Protein AF-A0AA36HJD9-F1 (afdb_monomer_lite)

Organism: NCBI:txid2562239

Structure (mmCIF, N/CA/C/O backbone):
data_AF-A0AA36HJD9-F1
#
_entry.id   AF-A0AA36HJD9-F1
#
loop_
_atom_site.group_PDB
_atom_site.id
_atom_site.type_symbol
_atom_site.label_atom_id
_atom_site.label_alt_id
_atom_site.label_comp_id
_atom_site.label_asym_id
_atom_site.label_entity_id
_atom_site.label_seq_id
_atom_site.pdbx_PDB_ins_code
_atom_site.Cartn_x
_atom_site.Cartn_y
_atom_site.Cartn_z
_atom_site.occupancy
_atom_site.B_iso_or_equiv
_atom_site.auth_seq_id
_atom_site.auth_comp_id
_atom_site.auth_asym_id
_atom_site.auth_atom_id
_atom_site.pdbx_PDB_model_num
ATOM 1 N N . MET A 1 1 ? 14.594 -8.225 21.632 1.00 64.12 1 MET A N 1
ATOM 2 C CA . MET A 1 1 ? 13.670 -7.300 22.340 1.00 64.12 1 MET A CA 1
ATOM 3 C C . MET A 1 1 ? 14.350 -6.335 23.333 1.00 64.12 1 MET A C 1
ATOM 5 O O . MET A 1 1 ? 14.436 -5.161 23.010 1.00 64.12 1 MET A O 1
ATOM 9 N N . CYS A 1 2 ? 14.880 -6.749 24.499 1.00 66.12 2 CYS A N 1
ATOM 10 C CA . CYS A 1 2 ? 15.355 -5.798 25.539 1.00 66.12 2 CYS A CA 1
ATOM 11 C C . CYS A 1 2 ? 16.443 -4.800 25.085 1.00 66.12 2 CYS A C 1
ATOM 13 O O . CYS A 1 2 ? 16.400 -3.635 25.463 1.00 66.12 2 CYS A O 1
ATOM 15 N N . ARG A 1 3 ? 17.390 -5.220 24.232 1.00 69.62 3 ARG A N 1
ATOM 16 C CA . ARG A 1 3 ? 18.390 -4.307 23.640 1.00 69.62 3 ARG A CA 1
ATOM 17 C C . ARG A 1 3 ? 17.763 -3.264 22.705 1.00 69.62 3 ARG A C 1
ATOM 19 O O . ARG A 1 3 ? 18.203 -2.123 22.702 1.00 69.62 3 ARG A O 1
ATOM 26 N N . ARG A 1 4 ? 16.728 -3.644 21.944 1.00 70.38 4 ARG A N 1
ATOM 27 C CA . ARG A 1 4 ? 15.963 -2.726 21.083 1.00 70.38 4 ARG A CA 1
ATOM 28 C C . ARG A 1 4 ? 15.192 -1.718 21.932 1.00 70.38 4 ARG A C 1
ATOM 30 O O . ARG A 1 4 ? 15.312 -0.532 21.672 1.00 70.38 4 ARG A O 1
ATOM 37 N N . LEU A 1 5 ? 14.530 -2.176 22.997 1.00 72.88 5 LEU A N 1
ATOM 38 C CA . LEU A 1 5 ? 13.812 -1.305 23.939 1.00 72.88 5 LEU A CA 1
ATOM 39 C C . LEU A 1 5 ? 14.731 -0.328 24.690 1.00 72.88 5 LEU A C 1
ATOM 41 O O . LEU A 1 5 ? 14.296 0.743 25.095 1.00 72.88 5 LEU A O 1
ATOM 45 N N . ALA A 1 6 ? 16.008 -0.676 24.868 1.00 71.44 6 ALA A N 1
ATOM 46 C CA . ALA A 1 6 ? 17.002 0.247 25.411 1.00 71.44 6 ALA A CA 1
ATOM 47 C C . ALA A 1 6 ? 17.393 1.359 24.416 1.00 71.44 6 ALA A C 1
ATOM 49 O O . ALA A 1 6 ? 17.752 2.452 24.846 1.00 71.44 6 ALA A O 1
ATOM 50 N N . ALA A 1 7 ? 17.331 1.091 23.106 1.00 75.94 7 ALA A N 1
ATOM 51 C CA . ALA A 1 7 ? 17.641 2.061 22.053 1.00 75.94 7 ALA A CA 1
ATOM 52 C C . ALA A 1 7 ? 16.420 2.912 21.656 1.00 75.94 7 ALA A C 1
ATOM 54 O O . ALA A 1 7 ? 16.549 4.117 21.457 1.00 75.94 7 ALA A O 1
ATOM 55 N N . ASP A 1 8 ? 15.242 2.294 21.570 1.00 80.31 8 ASP A N 1
ATOM 56 C CA . ASP A 1 8 ? 13.952 2.955 21.391 1.00 80.31 8 ASP A CA 1
ATOM 57 C C . ASP A 1 8 ? 12.961 2.387 22.418 1.00 80.31 8 ASP A C 1
ATOM 59 O O . ASP A 1 8 ? 12.529 1.242 22.277 1.00 80.31 8 ASP A O 1
ATOM 63 N N . PRO A 1 9 ? 12.578 3.154 23.455 1.00 84.31 9 PRO A N 1
ATOM 64 C CA . PRO A 1 9 ? 11.709 2.668 24.522 1.00 84.31 9 PRO A CA 1
ATOM 65 C C . PRO A 1 9 ? 10.242 2.553 24.094 1.00 84.31 9 PRO A C 1
ATOM 67 O O . PRO A 1 9 ? 9.373 2.412 24.952 1.00 84.31 9 PRO A O 1
ATOM 70 N N . ARG A 1 10 ? 9.922 2.657 22.803 1.00 87.94 10 ARG A N 1
ATOM 71 C CA . ARG A 1 10 ? 8.552 2.549 22.302 1.00 87.94 10 ARG A CA 1
ATOM 72 C C . ARG A 1 10 ? 8.260 1.143 21.805 1.00 87.94 10 ARG A C 1
ATOM 74 O O . ARG A 1 10 ? 9.084 0.509 21.153 1.00 87.94 10 ARG A O 1
ATOM 81 N N . PHE A 1 11 ? 7.051 0.677 22.076 1.00 86.06 11 PHE A N 1
ATOM 82 C CA . PHE A 1 11 ? 6.515 -0.551 21.504 1.00 86.06 11 PHE A CA 1
ATOM 83 C C . PHE A 1 11 ? 5.047 -0.364 21.140 1.00 86.06 11 PHE A C 1
ATOM 85 O O . PHE A 1 11 ? 4.382 0.571 21.593 1.00 86.06 11 PHE A O 1
ATOM 92 N N . LEU A 1 12 ? 4.552 -1.260 20.297 1.00 86.62 12 LEU A N 1
ATOM 93 C CA . LEU A 1 12 ? 3.173 -1.253 19.855 1.00 86.62 12 LEU A CA 1
ATOM 94 C C . LEU A 1 12 ? 2.348 -2.182 20.749 1.00 86.62 12 LEU A C 1
ATOM 96 O O . LEU A 1 12 ? 2.593 -3.384 20.800 1.00 86.62 12 LEU A O 1
ATOM 100 N N . PHE A 1 13 ? 1.381 -1.621 21.465 1.00 86.94 13 PHE A N 1
ATOM 101 C CA . PHE A 1 13 ? 0.421 -2.377 22.256 1.00 86.94 13 PHE A CA 1
ATOM 102 C C . PHE A 1 13 ? -0.869 -2.560 21.461 1.00 86.94 13 PHE A C 1
ATOM 104 O O . PHE A 1 13 ? -1.568 -1.586 21.172 1.00 86.94 13 PHE A O 1
ATOM 111 N N . MET A 1 14 ? -1.192 -3.811 21.142 1.00 85.88 14 MET A N 1
ATOM 112 C CA . MET A 1 14 ? -2.453 -4.190 20.516 1.00 85.88 14 MET A CA 1
ATOM 113 C C . MET A 1 14 ? -3.380 -4.826 21.557 1.00 85.88 14 MET A C 1
ATOM 115 O O . MET A 1 14 ? -2.961 -5.757 22.242 1.00 85.88 14 MET A O 1
ATOM 119 N N . PRO A 1 15 ? -4.648 -4.398 21.660 1.00 76.75 15 PRO A N 1
ATOM 120 C CA . PRO A 1 15 ? -5.636 -5.023 22.541 1.00 76.75 15 PRO A CA 1
ATOM 121 C C . PRO A 1 15 ? -6.167 -6.372 22.010 1.00 76.75 15 PRO A C 1
ATOM 123 O O . PRO A 1 15 ? -7.188 -6.862 22.484 1.00 76.75 15 PRO A O 1
ATOM 126 N N . ASN A 1 16 ? -5.476 -6.997 21.049 1.00 66.56 16 ASN A N 1
ATOM 127 C CA . ASN A 1 16 ? -5.801 -8.327 20.544 1.00 66.56 16 ASN A CA 1
ATOM 128 C C . ASN A 1 16 ? -5.202 -9.401 21.475 1.00 66.56 16 ASN A C 1
ATOM 130 O O . ASN A 1 16 ? -3.996 -9.639 21.479 1.00 66.56 16 ASN A O 1
ATOM 134 N N . PHE A 1 17 ? -6.059 -10.040 22.275 1.00 54.84 17 PHE A N 1
ATOM 135 C CA . PHE A 1 17 ? -5.666 -11.005 23.311 1.00 54.84 17 PHE A CA 1
ATOM 136 C C . PHE A 1 17 ? -5.389 -12.427 22.798 1.00 54.84 17 PHE A C 1
ATOM 138 O O . PHE A 1 17 ? -5.019 -13.281 23.601 1.00 54.84 17 PHE A O 1
ATOM 145 N N . GLN A 1 18 ? -5.629 -12.722 21.515 1.00 58.94 18 GLN A N 1
ATOM 146 C CA . GLN A 1 18 ? -5.583 -14.107 21.029 1.00 58.94 18 GLN A CA 1
ATOM 147 C C . GLN A 1 18 ? -4.164 -14.579 20.717 1.00 58.94 18 GLN A C 1
ATOM 149 O O . GLN A 1 18 ? -3.788 -15.673 21.130 1.00 58.94 18 GLN A O 1
ATOM 154 N N . ASP A 1 19 ? -3.387 -13.770 20.003 1.00 64.88 19 ASP A N 1
ATOM 155 C CA . ASP A 1 19 ? -2.085 -14.184 19.477 1.00 64.88 19 ASP A CA 1
ATOM 156 C C . ASP A 1 19 ? -1.008 -13.089 19.543 1.00 64.88 19 ASP A C 1
ATOM 158 O O . ASP A 1 19 ? 0.140 -13.350 19.203 1.00 64.88 19 ASP A O 1
ATOM 162 N N . TYR A 1 20 ? -1.343 -11.883 20.026 1.00 66.44 20 TYR A N 1
ATOM 163 C CA . TYR A 1 20 ? -0.439 -10.724 20.122 1.00 66.44 20 TYR A CA 1
ATOM 164 C C . TYR A 1 20 ? 0.244 -10.321 18.799 1.00 66.44 20 TYR A C 1
ATOM 166 O O . TYR A 1 20 ? 1.140 -9.473 18.805 1.00 66.44 20 TYR A O 1
ATOM 174 N N . HIS A 1 21 ? -0.203 -10.862 17.664 1.00 73.94 21 HIS A N 1
ATOM 175 C CA . HIS A 1 21 ? 0.264 -10.459 16.348 1.00 73.94 21 HIS A CA 1
ATOM 176 C C . HIS A 1 21 ? -0.503 -9.215 15.908 1.00 73.94 21 HIS A C 1
ATOM 178 O O . HIS A 1 21 ? -1.735 -9.179 15.937 1.00 73.94 21 HIS A O 1
ATOM 184 N N . CYS A 1 22 ? 0.229 -8.181 15.499 1.00 76.12 22 CYS A N 1
ATOM 185 C CA . CYS A 1 22 ? -0.370 -7.046 14.819 1.00 76.12 22 CYS A CA 1
ATOM 186 C C . CYS A 1 22 ? -0.704 -7.445 13.382 1.00 76.12 22 CYS A C 1
ATOM 188 O O . CYS A 1 22 ? 0.119 -8.041 12.690 1.00 76.12 22 CYS A O 1
ATOM 190 N N . ARG A 1 23 ? -1.913 -7.113 12.936 1.00 78.94 23 ARG A N 1
ATOM 191 C CA . ARG A 1 23 ? -2.343 -7.275 11.548 1.00 78.94 23 ARG A CA 1
ATOM 192 C C . ARG A 1 23 ? -2.702 -5.912 10.978 1.00 78.94 23 ARG A C 1
ATOM 194 O O . ARG A 1 23 ? -3.137 -5.041 11.733 1.00 78.94 23 ARG A O 1
ATOM 201 N N . PRO A 1 24 ? -2.545 -5.686 9.669 1.00 80.19 24 PRO A N 1
ATOM 202 C CA . PRO A 1 24 ? -2.956 -4.418 9.094 1.00 80.19 24 PRO A CA 1
ATOM 203 C C . PRO A 1 24 ? -4.449 -4.154 9.339 1.00 80.19 24 PRO A C 1
ATOM 205 O O . PRO A 1 24 ? -5.275 -5.064 9.264 1.00 80.19 24 PRO A O 1
ATOM 208 N N . GLY A 1 25 ? -4.778 -2.906 9.665 1.00 81.75 25 GLY A N 1
ATOM 209 C CA . GLY A 1 25 ? -6.109 -2.490 10.110 1.00 81.75 25 GLY A CA 1
ATOM 210 C C . GLY A 1 25 ? -6.348 -2.622 11.620 1.00 81.75 25 GLY A C 1
ATOM 211 O O . GLY A 1 25 ? -7.275 -1.991 12.133 1.00 81.75 25 GLY A O 1
ATOM 212 N N . ASP A 1 26 ? -5.517 -3.357 12.367 1.00 86.25 26 ASP A N 1
ATOM 213 C CA . ASP A 1 26 ? -5.623 -3.404 13.829 1.00 86.25 26 ASP A CA 1
ATOM 214 C C . ASP A 1 26 ? -5.335 -2.031 14.440 1.00 86.25 26 ASP A C 1
ATOM 216 O O . ASP A 1 26 ? -4.413 -1.325 14.028 1.00 86.25 26 ASP A O 1
ATOM 220 N N . VAL A 1 27 ? -6.110 -1.658 15.457 1.00 89.75 27 VAL A N 1
ATOM 221 C CA . VAL A 1 27 ? -5.934 -0.400 16.186 1.00 89.75 27 VAL A CA 1
ATOM 222 C C . VAL A 1 27 ? -5.364 -0.660 17.569 1.00 89.75 27 VAL A C 1
ATOM 224 O O . VAL A 1 27 ? -5.806 -1.554 18.287 1.00 89.75 27 VAL A O 1
ATOM 227 N N . GLY A 1 28 ? -4.415 0.160 17.997 1.00 91.12 28 GLY A N 1
ATOM 228 C CA . GLY A 1 28 ? -3.849 0.088 19.339 1.00 91.12 28 GLY A CA 1
ATOM 229 C C . GLY A 1 28 ? -3.029 1.322 19.666 1.00 91.12 28 GLY A C 1
ATOM 230 O O . GLY A 1 28 ? -3.289 2.403 19.139 1.00 91.12 28 GLY A O 1
ATOM 231 N N . PHE A 1 29 ? -2.047 1.181 20.549 1.00 91.56 29 PHE A N 1
ATOM 232 C CA . PHE A 1 29 ? -1.282 2.317 21.052 1.00 91.56 29 PHE A CA 1
ATOM 233 C C . PHE A 1 29 ? 0.211 2.146 20.848 1.00 91.56 29 PHE A C 1
ATOM 235 O O . PHE A 1 29 ? 0.774 1.097 21.148 1.00 91.56 29 PHE A O 1
ATOM 242 N N . VAL A 1 30 ? 0.874 3.225 20.445 1.00 91.62 30 VAL A N 1
ATOM 243 C CA . VAL A 1 30 ? 2.307 3.365 20.698 1.00 91.62 30 VAL A CA 1
ATOM 244 C C . VAL A 1 30 ? 2.467 3.680 22.178 1.00 91.62 30 VAL A C 1
ATOM 246 O O . VAL A 1 30 ? 1.968 4.699 22.665 1.00 91.62 30 VAL A O 1
ATOM 249 N N . VAL A 1 31 ? 3.138 2.788 22.895 1.00 90.94 31 VAL A N 1
ATOM 250 C CA . VAL A 1 31 ? 3.409 2.915 24.324 1.00 90.94 31 VAL A CA 1
ATOM 251 C C . VAL A 1 31 ? 4.884 3.211 24.505 1.00 90.94 31 VAL A C 1
ATOM 253 O O . VAL A 1 31 ? 5.736 2.471 24.015 1.00 90.94 31 VAL A O 1
ATOM 256 N N . ARG A 1 32 ? 5.191 4.274 25.246 1.00 92.31 32 ARG A N 1
ATOM 257 C CA . ARG A 1 32 ? 6.555 4.557 25.684 1.00 92.31 32 ARG A CA 1
ATOM 258 C C . ARG A 1 32 ? 6.790 3.942 27.051 1.00 92.31 32 ARG A C 1
ATOM 260 O O . ARG A 1 32 ? 6.091 4.255 28.016 1.00 92.31 32 ARG A O 1
ATOM 267 N N . LEU A 1 33 ? 7.800 3.088 27.126 1.00 90.44 33 LEU A N 1
ATOM 268 C CA . LEU A 1 33 ? 8.253 2.455 28.352 1.00 90.44 33 LEU A CA 1
ATOM 269 C C . LEU A 1 33 ? 8.854 3.481 29.305 1.00 90.44 33 LEU A C 1
ATOM 271 O O . LEU A 1 33 ? 9.653 4.341 28.931 1.00 90.44 33 LEU A O 1
ATOM 275 N N . THR A 1 34 ? 8.490 3.327 30.568 1.00 89.44 34 THR A N 1
ATOM 276 C CA . THR A 1 34 ? 9.071 4.030 31.712 1.00 89.44 34 THR A CA 1
ATOM 277 C C . THR A 1 34 ? 9.726 3.059 32.690 1.00 89.44 34 THR A C 1
ATOM 279 O O . THR A 1 34 ? 10.524 3.485 33.518 1.00 89.44 34 THR A O 1
ATOM 282 N N . GLY A 1 35 ? 9.414 1.762 32.599 1.00 85.44 35 GLY A N 1
ATOM 283 C CA . GLY A 1 35 ? 9.998 0.724 33.439 1.00 85.44 35 GLY A CA 1
ATOM 284 C C . GLY A 1 35 ? 9.969 -0.650 32.774 1.00 85.44 35 GLY A C 1
ATOM 285 O O . GLY A 1 35 ? 9.015 -1.004 32.083 1.00 85.44 35 GLY A O 1
ATOM 286 N N . LEU A 1 36 ? 11.027 -1.425 33.010 1.00 85.56 36 LEU A N 1
ATOM 287 C CA . LEU A 1 36 ? 11.170 -2.817 32.592 1.00 85.56 36 LEU A CA 1
ATOM 288 C C . LEU A 1 36 ? 11.830 -3.582 33.741 1.00 85.56 36 LEU A C 1
ATOM 290 O O . LEU A 1 36 ? 12.903 -3.187 34.197 1.00 85.56 36 LEU A O 1
ATOM 294 N N . TRP A 1 37 ? 11.216 -4.666 34.209 1.00 86.44 37 TRP A N 1
ATOM 295 C CA . TRP A 1 37 ? 11.793 -5.499 35.268 1.00 86.44 37 TRP A CA 1
ATOM 296 C C . TRP A 1 37 ? 11.629 -6.988 34.962 1.00 86.44 37 TRP A C 1
ATOM 298 O O . TRP A 1 37 ? 10.603 -7.400 34.417 1.00 86.44 37 TRP A O 1
ATOM 308 N N . PRO A 1 38 ? 12.618 -7.828 35.302 1.00 83.50 38 PRO A N 1
ATOM 309 C CA . PRO A 1 38 ? 12.479 -9.271 35.164 1.00 83.50 38 PRO A CA 1
ATOM 310 C C . PRO A 1 38 ? 11.418 -9.792 36.143 1.00 83.50 38 PRO A C 1
ATOM 312 O O . PRO A 1 38 ? 11.370 -9.388 37.305 1.00 83.50 38 PRO A O 1
ATOM 315 N N . GLN A 1 39 ? 10.565 -10.711 35.692 1.00 84.31 39 GLN A N 1
ATOM 316 C CA . GLN A 1 39 ? 9.665 -11.438 36.587 1.00 84.31 39 GLN A CA 1
ATOM 317 C C . GLN A 1 39 ? 10.412 -12.577 37.296 1.00 84.31 39 GLN A C 1
ATOM 319 O O . GLN A 1 39 ? 11.399 -13.100 36.782 1.00 84.31 39 GLN A O 1
ATOM 324 N N . ALA A 1 40 ? 9.911 -13.007 38.461 1.00 73.31 40 ALA A N 1
ATOM 325 C CA . ALA A 1 40 ? 10.584 -13.921 39.398 1.00 73.31 40 ALA A CA 1
ATOM 326 C C . ALA A 1 40 ? 11.073 -15.268 38.813 1.00 73.31 40 ALA A C 1
ATOM 328 O O . ALA A 1 40 ? 11.883 -15.944 39.437 1.00 73.31 40 ALA A O 1
ATOM 329 N N . ARG A 1 41 ? 10.601 -15.673 37.626 1.00 75.94 41 ARG A N 1
ATOM 330 C CA . ARG A 1 41 ? 11.009 -16.910 36.931 1.00 75.94 41 ARG A CA 1
ATOM 331 C C . ARG A 1 41 ? 11.955 -16.685 35.740 1.00 75.94 41 ARG A C 1
ATOM 333 O O . ARG A 1 41 ? 12.205 -17.624 34.993 1.00 75.94 41 ARG A O 1
ATOM 340 N N . GLY A 1 42 ? 12.443 -15.461 35.522 1.00 63.44 42 GLY A N 1
ATOM 341 C CA . GLY A 1 42 ? 13.478 -15.119 34.532 1.00 63.44 42 GLY A CA 1
ATOM 342 C C . GLY A 1 42 ? 13.095 -15.256 33.050 1.00 63.44 42 GLY A C 1
ATOM 343 O O . GLY A 1 42 ? 13.881 -14.875 32.193 1.00 63.44 42 GLY A O 1
ATOM 344 N N . ARG A 1 43 ? 11.904 -15.780 32.732 1.00 70.00 43 ARG A N 1
ATOM 345 C CA . ARG A 1 43 ? 11.425 -16.005 31.353 1.00 70.00 43 ARG A CA 1
ATOM 346 C C . ARG A 1 43 ? 10.495 -14.918 30.813 1.00 70.00 43 ARG A C 1
ATOM 348 O O . ARG A 1 43 ? 10.110 -14.976 29.655 1.00 70.00 43 ARG A O 1
ATOM 355 N N . ALA A 1 44 ? 10.112 -13.956 31.644 1.00 75.62 44 ALA A N 1
ATOM 356 C CA . ALA A 1 44 ? 9.209 -12.876 31.272 1.00 75.62 44 ALA A CA 1
ATOM 357 C C . ALA A 1 44 ? 9.668 -11.567 31.909 1.00 75.62 44 ALA A C 1
ATOM 359 O O . ALA A 1 44 ? 10.297 -11.567 32.972 1.00 75.62 44 ALA A O 1
ATOM 360 N N . PHE A 1 45 ? 9.311 -10.458 31.273 1.00 79.25 45 PHE A N 1
ATOM 361 C CA . PHE A 1 45 ? 9.543 -9.117 31.788 1.00 79.25 45 PHE A CA 1
ATOM 362 C C . PHE A 1 45 ? 8.202 -8.445 32.074 1.00 79.25 45 PHE A C 1
ATOM 364 O O . PHE A 1 45 ? 7.266 -8.541 31.283 1.00 79.25 45 PHE A O 1
ATOM 371 N N . GLY A 1 46 ? 8.105 -7.777 33.220 1.00 82.69 46 GLY A N 1
ATOM 372 C CA . GLY A 1 46 ? 7.066 -6.789 33.461 1.00 82.69 46 GLY A CA 1
ATOM 373 C C . GLY A 1 46 ? 7.443 -5.491 32.760 1.00 82.69 46 GLY A C 1
ATOM 374 O O . GLY A 1 46 ? 8.597 -5.062 32.824 1.00 82.69 46 GLY A O 1
ATOM 375 N N . VAL A 1 47 ? 6.471 -4.890 32.083 1.00 83.81 47 VAL A N 1
ATOM 376 C CA . VAL A 1 47 ? 6.619 -3.614 31.384 1.00 83.81 47 VAL A CA 1
ATOM 377 C C . VAL A 1 47 ? 5.673 -2.591 31.994 1.00 83.81 47 VAL A C 1
ATOM 379 O O . VAL A 1 47 ? 4.526 -2.901 32.312 1.00 83.81 47 VAL A O 1
ATOM 382 N N . GLN A 1 48 ? 6.151 -1.360 32.138 1.00 87.50 48 GLN A N 1
ATOM 383 C CA . GLN A 1 48 ? 5.339 -0.205 32.495 1.00 87.50 48 GLN A CA 1
ATOM 384 C C . GLN A 1 48 ? 5.614 0.913 31.502 1.00 87.50 48 GLN A C 1
ATOM 386 O O . GLN A 1 48 ? 6.763 1.171 31.140 1.00 87.50 48 GLN A O 1
ATOM 391 N N . GLY A 1 49 ? 4.556 1.594 31.087 1.00 89.38 49 GLY A N 1
ATOM 392 C CA . GLY A 1 49 ? 4.637 2.728 30.186 1.00 89.38 49 GLY A CA 1
ATOM 393 C C . GLY A 1 49 ? 3.324 3.490 30.136 1.00 89.38 49 GLY A C 1
ATOM 394 O O . GLY A 1 49 ? 2.375 3.161 30.849 1.00 89.38 49 GLY A O 1
ATOM 395 N N . PHE A 1 50 ? 3.274 4.502 29.278 1.00 92.06 50 PHE A N 1
ATOM 396 C CA . PHE A 1 50 ? 2.063 5.268 29.000 1.00 92.06 50 PHE A CA 1
ATOM 397 C C . PHE A 1 50 ? 1.783 5.288 27.497 1.00 92.06 50 PHE A C 1
ATOM 399 O O . PHE A 1 50 ? 2.705 5.265 26.678 1.00 92.06 50 PHE A O 1
ATOM 406 N N . ALA A 1 51 ? 0.500 5.306 27.140 1.00 92.31 51 ALA A N 1
ATOM 407 C CA . ALA A 1 51 ? 0.069 5.414 25.755 1.00 92.31 51 ALA A CA 1
ATOM 408 C C . ALA A 1 51 ? 0.355 6.833 25.240 1.00 92.31 51 ALA A C 1
ATOM 410 O O . ALA A 1 51 ? -0.219 7.803 25.730 1.00 92.31 51 ALA A O 1
ATOM 411 N N . GLU A 1 52 ? 1.249 6.954 24.261 1.00 92.56 52 GLU A N 1
ATOM 412 C CA . GLU A 1 52 ? 1.584 8.235 23.631 1.00 92.56 52 GLU A CA 1
ATOM 413 C C . GLU A 1 52 ? 0.615 8.578 22.502 1.00 92.56 52 GLU A C 1
ATOM 415 O O . GLU A 1 52 ? 0.310 9.748 22.267 1.00 92.56 52 GLU A O 1
ATOM 420 N N . ARG A 1 53 ? 0.174 7.561 21.753 1.00 93.50 53 ARG A N 1
ATOM 421 C CA . ARG A 1 53 ? -0.567 7.770 20.510 1.00 93.50 53 ARG A CA 1
ATOM 422 C C . ARG A 1 53 ? -1.438 6.575 20.163 1.00 93.50 53 ARG A C 1
ATOM 424 O O . ARG A 1 53 ? -0.959 5.446 20.214 1.00 93.50 53 ARG A O 1
ATOM 431 N N . LEU A 1 54 ? -2.678 6.843 19.761 1.00 92.75 54 LEU A N 1
ATOM 432 C CA . LEU A 1 54 ? -3.552 5.862 19.124 1.00 92.75 54 LEU A CA 1
ATOM 433 C C . LEU A 1 54 ? -3.134 5.701 17.657 1.00 92.75 54 LEU A C 1
ATOM 435 O O . LEU A 1 54 ? -2.922 6.695 16.959 1.00 92.75 54 LEU A O 1
ATOM 439 N N . VAL A 1 55 ? -2.983 4.465 17.197 1.00 92.88 55 VAL A N 1
ATOM 440 C CA . VAL A 1 55 ? -2.483 4.159 15.854 1.00 92.88 55 VAL A CA 1
ATOM 441 C C . VAL A 1 55 ? -3.232 2.984 15.235 1.00 92.88 55 VAL A C 1
ATOM 443 O O . VAL A 1 55 ? -3.705 2.107 15.954 1.00 92.88 55 VAL A O 1
ATOM 446 N N . ALA A 1 56 ? -3.307 2.963 13.907 1.00 90.19 56 ALA A N 1
ATOM 447 C CA . ALA A 1 56 ? -3.741 1.807 13.131 1.00 90.19 56 ALA A CA 1
ATOM 448 C C . ALA A 1 56 ? -2.539 1.191 12.414 1.00 90.19 56 ALA A C 1
ATOM 450 O O . ALA A 1 56 ? -1.727 1.916 11.839 1.00 90.19 56 ALA A O 1
ATOM 451 N N . VAL A 1 57 ? -2.419 -0.132 12.443 1.00 86.31 57 VAL A N 1
ATOM 452 C CA . VAL A 1 57 ? -1.346 -0.862 11.766 1.00 86.31 57 VAL A CA 1
ATOM 453 C C . VAL A 1 57 ? -1.539 -0.718 10.262 1.00 86.31 57 VAL A C 1
ATOM 455 O O . VAL A 1 57 ? -2.554 -1.142 9.715 1.00 86.31 57 VAL A O 1
ATOM 458 N N . ALA A 1 58 ? -0.554 -0.120 9.602 1.00 82.06 58 ALA A N 1
ATOM 459 C CA . ALA A 1 58 ? -0.491 -0.053 8.151 1.00 82.06 58 ALA A CA 1
ATOM 460 C C . ALA A 1 58 ? 0.080 -1.351 7.603 1.00 82.06 58 ALA A C 1
ATOM 462 O O . ALA A 1 58 ? -0.479 -1.947 6.698 1.00 82.06 58 ALA A O 1
ATOM 463 N N . CYS A 1 59 ? 1.170 -1.832 8.185 1.00 78.62 59 CYS A N 1
ATOM 464 C CA . CYS A 1 59 ? 1.718 -3.135 7.864 1.00 78.62 59 CYS A CA 1
ATOM 465 C C . CYS A 1 59 ? 2.547 -3.670 9.021 1.00 78.62 59 CYS A C 1
ATOM 467 O O . CYS A 1 59 ? 2.957 -2.914 9.903 1.00 78.62 59 CYS A O 1
ATOM 469 N N . SER A 1 60 ? 2.796 -4.972 8.998 1.00 78.94 60 SER A N 1
ATOM 470 C CA . SER A 1 60 ? 3.548 -5.690 10.017 1.00 78.94 60 SER A CA 1
ATOM 471 C C . SER A 1 60 ? 4.470 -6.707 9.366 1.00 78.94 60 SER A C 1
ATOM 473 O O . SER A 1 60 ? 4.109 -7.309 8.358 1.00 78.94 60 SER A O 1
ATOM 475 N N . TRP A 1 61 ? 5.641 -6.912 9.952 1.00 75.56 61 TRP A N 1
ATOM 476 C CA . TRP A 1 61 ? 6.600 -7.925 9.525 1.00 75.56 61 TRP A CA 1
ATOM 477 C C . TRP A 1 61 ? 7.406 -8.416 10.722 1.00 75.56 61 TRP A C 1
ATOM 479 O O . TRP A 1 61 ? 7.417 -7.775 11.773 1.00 75.56 61 TRP A O 1
ATOM 489 N N . GLU A 1 62 ? 8.068 -9.556 10.587 1.00 74.56 62 GLU A N 1
ATOM 490 C CA . GLU A 1 62 ? 8.998 -10.050 11.600 1.00 74.56 62 GLU A CA 1
ATOM 491 C C . GLU A 1 62 ? 10.414 -9.559 11.283 1.00 74.56 62 GLU A C 1
ATOM 493 O O . GLU A 1 62 ? 10.846 -9.591 10.132 1.00 74.56 62 GLU A O 1
ATOM 498 N N . GLU A 1 63 ? 11.129 -9.050 12.286 1.00 69.69 63 GLU A N 1
ATOM 499 C CA . GLU A 1 63 ? 12.530 -8.663 12.124 1.00 69.69 63 GLU A CA 1
ATOM 500 C C . GLU A 1 63 ? 13.394 -9.935 11.964 1.00 69.69 63 GLU A C 1
ATOM 502 O O . GLU A 1 63 ? 13.319 -10.821 12.824 1.00 69.69 63 GLU A O 1
ATOM 507 N N . PRO A 1 64 ? 14.231 -10.052 10.914 1.00 62.50 64 PRO A N 1
ATOM 508 C CA . PRO A 1 64 ? 15.092 -11.221 10.722 1.00 62.50 64 PRO A CA 1
ATOM 509 C C . PRO A 1 64 ? 15.988 -11.508 11.934 1.00 62.50 64 PRO A C 1
ATOM 511 O O . PRO A 1 64 ? 16.435 -10.586 12.616 1.00 62.50 64 PRO A O 1
ATOM 514 N N . ASP A 1 65 ? 16.258 -12.788 12.201 1.00 62.69 65 ASP A N 1
ATOM 515 C CA . ASP A 1 65 ? 17.143 -13.259 13.282 1.00 62.69 65 ASP A CA 1
ATOM 516 C C . ASP A 1 65 ? 16.733 -12.827 14.708 1.00 62.69 65 ASP A C 1
ATOM 518 O O . ASP A 1 65 ? 17.554 -12.818 15.631 1.00 62.69 65 ASP A O 1
ATOM 522 N N . THR A 1 66 ? 15.462 -12.463 14.919 1.00 65.44 66 THR A N 1
ATOM 523 C CA . THR A 1 66 ? 14.972 -11.990 16.228 1.00 65.44 66 THR A CA 1
ATOM 524 C C . THR A 1 66 ? 14.048 -12.947 16.975 1.00 65.44 66 THR A C 1
ATOM 526 O O . THR A 1 66 ? 13.611 -12.596 18.075 1.00 65.44 66 THR A O 1
ATOM 529 N N . GLU A 1 67 ? 13.789 -14.135 16.417 1.00 68.75 67 GLU A N 1
ATOM 530 C CA . GLU A 1 67 ? 12.903 -15.158 16.995 1.00 68.75 67 GLU A CA 1
ATOM 531 C C . GLU A 1 67 ? 11.501 -14.598 17.335 1.00 68.75 67 GLU A C 1
ATOM 533 O O . GLU A 1 67 ? 11.024 -14.744 18.463 1.00 68.75 67 GLU A O 1
ATOM 538 N N . GLY A 1 68 ? 10.838 -13.919 16.389 1.00 68.31 68 GLY A N 1
ATOM 539 C CA . GLY A 1 68 ? 9.464 -13.434 16.572 1.00 68.31 68 GLY A CA 1
ATOM 540 C C . GLY A 1 68 ? 9.307 -11.964 16.971 1.00 68.31 68 GLY A C 1
ATOM 541 O O . GLY A 1 68 ? 8.261 -11.596 17.514 1.00 68.31 68 GLY A O 1
ATOM 542 N N . LEU A 1 69 ? 10.303 -11.086 16.767 1.00 73.69 69 LEU A N 1
ATOM 543 C CA . LEU A 1 69 ? 10.108 -9.655 17.037 1.00 73.69 69 LEU A CA 1
ATOM 544 C C . LEU A 1 69 ? 9.349 -8.989 15.886 1.00 73.69 69 LEU A C 1
ATOM 546 O O . LEU A 1 69 ? 9.910 -8.679 14.838 1.00 73.69 69 LEU A O 1
ATOM 550 N N . HIS A 1 70 ? 8.072 -8.703 16.116 1.00 76.88 70 HIS A N 1
ATOM 551 C CA . HIS A 1 70 ? 7.244 -8.008 15.138 1.00 76.88 70 HIS A CA 1
ATOM 552 C C . HIS A 1 70 ? 7.547 -6.505 15.090 1.00 76.88 70 HIS A C 1
ATOM 554 O O . HIS A 1 70 ? 7.506 -5.800 16.102 1.00 76.88 70 HIS A O 1
ATOM 560 N N . CYS A 1 71 ? 7.801 -6.013 13.885 1.00 78.19 71 CYS A N 1
ATOM 561 C CA . CYS A 1 71 ? 7.835 -4.605 13.530 1.00 78.19 71 CYS A CA 1
ATOM 562 C C . CYS A 1 71 ? 6.539 -4.218 12.813 1.00 78.19 71 CYS A C 1
ATOM 564 O O . CYS A 1 71 ? 5.856 -5.058 12.229 1.00 78.19 71 CYS A O 1
ATOM 566 N N . ALA A 1 72 ? 6.202 -2.931 12.848 1.00 81.12 72 ALA A N 1
ATOM 567 C CA . ALA A 1 72 ? 5.050 -2.418 12.127 1.00 81.12 72 ALA A CA 1
ATOM 568 C C . ALA A 1 72 ? 5.251 -0.970 11.683 1.00 81.12 72 ALA A C 1
ATOM 570 O O . ALA A 1 72 ? 5.832 -0.155 12.405 1.00 81.12 72 ALA A O 1
ATOM 571 N N . GLN A 1 73 ? 4.697 -0.643 10.520 1.00 83.31 73 GLN A N 1
ATOM 572 C CA . GLN A 1 73 ? 4.390 0.727 10.133 1.00 83.31 73 GLN A CA 1
ATOM 573 C C . GLN A 1 73 ? 2.944 1.006 10.528 1.00 83.31 73 GLN A C 1
ATOM 575 O O . GLN A 1 73 ? 2.092 0.118 10.493 1.00 83.31 73 GLN A O 1
ATOM 580 N N . PHE A 1 74 ? 2.652 2.241 10.910 1.00 88.06 74 PHE A N 1
ATOM 581 C CA . PHE A 1 74 ? 1.328 2.601 11.388 1.00 88.06 74 PHE A CA 1
ATOM 582 C C . PHE A 1 74 ? 0.917 3.994 10.929 1.00 88.06 74 PHE A C 1
ATOM 584 O O . PHE A 1 74 ? 1.755 4.870 10.701 1.00 88.06 74 PHE A O 1
ATOM 591 N N . TRP A 1 75 ? -0.391 4.208 10.863 1.00 89.31 75 TRP A N 1
ATOM 592 C CA . TRP A 1 75 ? -0.984 5.527 10.730 1.00 89.31 75 TRP A CA 1
ATOM 593 C C . TRP A 1 75 ? -1.345 6.074 12.105 1.00 89.31 75 TRP A C 1
ATOM 595 O O . TRP A 1 75 ? -1.914 5.372 12.943 1.00 89.31 75 TRP A O 1
ATOM 605 N N . ALA A 1 76 ? -1.024 7.342 12.346 1.00 91.19 76 ALA A N 1
ATOM 606 C CA . ALA A 1 76 ? -1.500 8.038 13.531 1.00 91.19 76 ALA A CA 1
ATOM 607 C C . ALA A 1 76 ? -3.012 8.269 13.418 1.00 91.19 76 ALA A C 1
ATOM 609 O O . ALA A 1 76 ? -3.473 8.805 12.412 1.00 91.19 76 ALA A O 1
ATOM 610 N N . LEU A 1 77 ? -3.762 7.889 14.451 1.00 92.62 77 LEU A N 1
ATOM 611 C CA . LEU A 1 77 ? -5.194 8.156 14.531 1.00 92.62 77 LEU A CA 1
ATOM 612 C C . LEU A 1 77 ? -5.447 9.443 15.311 1.00 92.62 77 LEU A C 1
ATOM 614 O O . LEU A 1 77 ? -4.774 9.723 16.306 1.00 92.62 77 LEU A O 1
ATOM 618 N N . ASP A 1 78 ? -6.449 10.208 14.883 1.00 91.81 78 ASP A N 1
ATOM 619 C CA . ASP A 1 78 ? -6.936 11.343 15.663 1.00 91.81 78 ASP A CA 1
ATOM 620 C C . ASP A 1 78 ? -7.819 10.820 16.810 1.00 91.81 78 ASP A C 1
ATOM 622 O O . ASP A 1 78 ? -8.858 10.212 16.537 1.00 91.81 78 ASP A O 1
ATOM 626 N N . PRO A 1 79 ? -7.457 11.046 18.086 1.00 86.56 79 PRO A N 1
ATOM 627 C CA . PRO A 1 79 ? -8.241 10.570 19.223 1.00 86.56 79 PRO A CA 1
ATOM 628 C C . PRO A 1 79 ? -9.603 11.267 19.366 1.00 86.56 79 PRO A C 1
ATOM 630 O O . PRO A 1 79 ? -10.446 10.790 20.121 1.00 86.56 79 PRO A O 1
ATOM 633 N N . LYS A 1 80 ? -9.837 12.395 18.679 1.00 88.00 80 LYS A N 1
ATOM 634 C CA . LYS A 1 80 ? -11.136 13.089 18.680 1.00 88.00 80 LYS A CA 1
ATOM 635 C C . LYS A 1 80 ? -12.161 12.422 17.767 1.00 88.00 80 LYS A C 1
ATOM 637 O O . LYS A 1 80 ? -13.356 12.676 17.901 1.00 88.00 80 LYS A O 1
ATOM 642 N N . LYS A 1 81 ? -11.698 11.596 16.832 1.00 89.94 81 LYS A N 1
ATOM 643 C CA . LYS A 1 81 ? -12.543 10.884 15.879 1.00 89.94 81 LYS A CA 1
ATOM 644 C C . LYS A 1 81 ? -13.029 9.589 16.510 1.00 89.94 81 LYS A C 1
ATOM 646 O O . LYS A 1 81 ? -12.238 8.770 16.977 1.00 89.94 81 LYS A O 1
ATOM 651 N N . ALA A 1 82 ? -14.345 9.443 16.573 1.00 80.81 82 ALA A N 1
ATOM 652 C CA . ALA A 1 82 ? -14.977 8.374 17.325 1.00 80.81 82 ALA A CA 1
ATOM 653 C C . ALA A 1 82 ? -15.100 7.101 16.474 1.00 80.81 82 ALA A C 1
ATOM 655 O O . ALA A 1 82 ? -15.478 7.200 15.304 1.00 80.81 82 ALA A O 1
ATOM 656 N N . PRO A 1 83 ? -14.869 5.909 17.051 1.00 89.56 83 PRO A N 1
ATOM 657 C CA . PRO A 1 83 ? -15.256 4.667 16.399 1.00 89.56 83 PRO A CA 1
ATOM 658 C C . PRO A 1 83 ? -16.777 4.619 16.196 1.00 89.56 83 PRO A C 1
ATOM 660 O O . PRO A 1 83 ? -17.543 5.323 16.872 1.00 89.56 83 PRO A O 1
ATOM 663 N N . LEU A 1 84 ? -17.210 3.776 15.262 1.00 89.56 84 LEU A N 1
ATOM 664 C CA . LEU A 1 84 ? -18.618 3.449 15.095 1.00 89.56 84 LEU A CA 1
ATOM 665 C C . LEU A 1 84 ? -19.083 2.535 16.225 1.00 89.56 84 LEU A C 1
ATOM 667 O O . LEU A 1 84 ? -18.348 1.653 16.685 1.00 89.56 84 LEU A O 1
ATOM 671 N N . GLN A 1 85 ? -20.325 2.748 16.649 1.00 88.62 85 GLN A N 1
ATOM 672 C CA . GLN A 1 85 ? -21.044 1.792 17.480 1.00 88.62 85 GLN A CA 1
ATOM 673 C C . GLN A 1 85 ? -21.436 0.569 16.649 1.00 88.62 85 GLN A C 1
ATOM 675 O O . GLN A 1 85 ? -21.563 0.647 15.430 1.00 88.62 85 GLN A O 1
ATOM 680 N N . GLU A 1 86 ? -21.697 -0.554 17.314 1.00 87.88 86 GLU A N 1
ATOM 681 C CA . GLU A 1 86 ? -22.035 -1.817 16.650 1.00 87.88 86 GLU A CA 1
ATOM 682 C C . GLU A 1 86 ? -23.206 -1.680 15.657 1.00 87.88 86 GLU A C 1
ATOM 684 O O . GLU A 1 86 ? -23.115 -2.151 14.526 1.00 87.88 86 GLU A O 1
ATOM 689 N N . GLN A 1 87 ? -24.278 -0.976 16.032 1.00 89.94 87 GLN A N 1
ATOM 690 C CA . GLN A 1 87 ? -25.425 -0.753 15.141 1.00 89.94 87 GLN A CA 1
ATOM 691 C C . GLN A 1 87 ? -25.057 0.102 13.919 1.00 89.94 87 GLN A C 1
ATOM 693 O O . GLN A 1 87 ? -25.454 -0.224 12.802 1.00 89.94 87 GLN A O 1
ATOM 698 N N . GLU A 1 88 ? -24.274 1.168 14.125 1.00 91.06 88 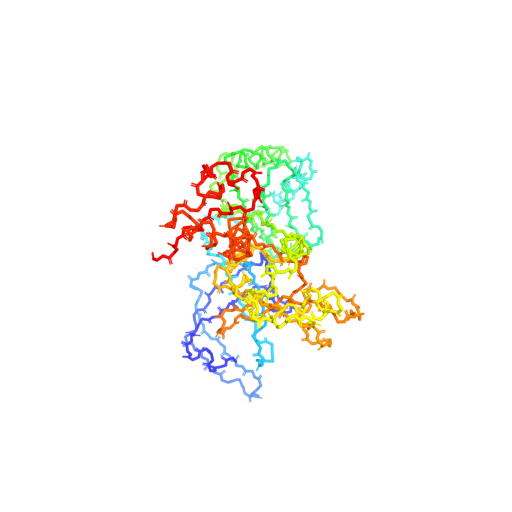GLU A N 1
ATOM 699 C CA . GLU A 1 88 ? -23.783 2.049 13.056 1.00 91.06 88 GLU A CA 1
ATOM 700 C C . GLU A 1 88 ? -22.899 1.267 12.076 1.00 91.06 88 GLU A C 1
ATOM 702 O O . GLU A 1 88 ? -23.057 1.386 10.862 1.00 91.06 88 GLU A O 1
ATOM 707 N N . PHE A 1 89 ? -22.014 0.421 12.608 1.00 90.81 89 PHE A N 1
ATOM 708 C CA . PHE A 1 89 ? -21.155 -0.460 11.828 1.00 90.81 89 PHE A CA 1
ATOM 709 C C . PHE A 1 89 ? -21.971 -1.437 10.975 1.00 90.81 89 PHE A C 1
ATOM 711 O O . PHE A 1 89 ? -21.764 -1.499 9.765 1.00 90.81 89 PHE A O 1
ATOM 718 N N . TRP A 1 90 ? -22.922 -2.168 11.566 1.00 90.81 90 TRP A N 1
ATOM 719 C CA . TRP A 1 90 ? -23.729 -3.133 10.816 1.00 90.81 90 TRP A CA 1
ATOM 720 C C . TRP A 1 90 ? -24.593 -2.465 9.745 1.00 90.81 90 TRP A C 1
ATOM 722 O O . TRP A 1 90 ? -24.700 -2.999 8.641 1.00 90.81 90 TRP A O 1
ATOM 732 N N . ALA A 1 91 ? -25.171 -1.297 10.034 1.00 92.44 91 ALA A N 1
ATOM 733 C CA . ALA A 1 91 ? -25.939 -0.537 9.052 1.00 92.44 91 ALA A CA 1
ATOM 734 C C . ALA A 1 91 ? -25.059 -0.093 7.872 1.00 92.44 91 ALA A C 1
ATOM 736 O O . ALA A 1 91 ? -25.422 -0.320 6.716 1.00 92.44 91 ALA A O 1
ATOM 737 N N . LEU A 1 92 ? -23.879 0.474 8.155 1.00 93.62 92 LEU A N 1
ATOM 738 C CA . LEU A 1 92 ? -22.927 0.882 7.121 1.00 93.62 92 LEU A CA 1
ATOM 739 C C . LEU A 1 92 ? -22.453 -0.315 6.292 1.00 93.62 92 LEU A C 1
ATOM 741 O O . LEU A 1 92 ? -22.451 -0.246 5.067 1.00 93.62 92 LEU A O 1
ATOM 745 N N . LEU A 1 93 ? -22.114 -1.432 6.937 1.00 91.56 93 LEU A N 1
ATOM 746 C CA . LEU A 1 93 ? -21.666 -2.649 6.263 1.00 91.56 93 LEU A CA 1
ATOM 747 C C . LEU A 1 93 ? -22.715 -3.175 5.270 1.00 91.56 93 LEU A C 1
ATOM 749 O O . LEU A 1 93 ? -22.373 -3.594 4.164 1.00 91.56 93 LEU A O 1
ATOM 753 N N . GLN A 1 94 ? -23.993 -3.165 5.657 1.00 91.56 94 GLN A N 1
ATOM 754 C CA . GLN A 1 94 ? -25.086 -3.582 4.776 1.00 91.56 94 GLN A CA 1
ATOM 755 C C . GLN A 1 94 ? -25.274 -2.611 3.611 1.00 91.56 94 GLN A C 1
ATOM 757 O O . GLN A 1 94 ? -25.404 -3.054 2.470 1.00 91.56 94 GLN A O 1
ATOM 762 N N . ALA A 1 95 ? -25.227 -1.303 3.872 1.00 93.62 95 ALA A N 1
ATOM 763 C CA . ALA A 1 95 ? -25.330 -0.297 2.823 1.00 93.62 95 ALA A CA 1
ATOM 764 C C . ALA A 1 95 ? -24.164 -0.383 1.826 1.00 93.62 95 ALA A C 1
ATOM 766 O O . ALA A 1 95 ? -24.389 -0.304 0.620 1.00 93.62 95 ALA A O 1
ATOM 767 N N . MET A 1 96 ? -22.936 -0.629 2.299 1.00 93.50 96 MET A N 1
ATOM 768 C CA . MET A 1 96 ? -21.761 -0.820 1.442 1.00 93.50 96 MET A CA 1
ATOM 769 C C . MET A 1 96 ? -21.954 -1.992 0.479 1.00 93.50 96 MET A C 1
ATOM 771 O O . MET A 1 96 ? -21.807 -1.819 -0.729 1.00 93.50 96 MET A O 1
ATOM 775 N N . LYS A 1 97 ? -22.396 -3.152 0.984 1.00 89.69 97 LYS A N 1
ATOM 776 C CA . LYS A 1 97 ? -22.694 -4.335 0.154 1.00 89.69 97 LYS A CA 1
ATOM 777 C C . LYS A 1 97 ? -23.764 -4.077 -0.912 1.00 89.69 97 LYS A C 1
ATOM 779 O O . LYS A 1 97 ? -23.778 -4.755 -1.934 1.00 89.69 97 LYS A O 1
ATOM 784 N N . GLN A 1 98 ? -24.659 -3.122 -0.674 1.00 89.50 98 GLN A N 1
ATOM 785 C CA . GLN A 1 98 ? -25.712 -2.731 -1.615 1.00 89.50 98 GLN A CA 1
ATOM 786 C C . GLN A 1 98 ? -25.272 -1.617 -2.581 1.00 89.50 98 GLN A C 1
ATOM 788 O O . GLN A 1 98 ? -25.930 -1.408 -3.597 1.00 89.50 98 GLN A O 1
ATOM 793 N N . SER A 1 99 ? -24.162 -0.926 -2.297 1.00 86.75 99 SER A N 1
ATOM 794 C CA . SER A 1 99 ? -23.764 0.327 -2.959 1.00 86.75 99 SER A CA 1
ATOM 795 C C . SER A 1 99 ? -22.439 0.216 -3.719 1.00 86.75 99 SER A C 1
ATOM 797 O O . SER A 1 99 ? -21.583 1.084 -3.606 1.00 86.75 99 SER A O 1
ATOM 799 N N . GLY A 1 100 ? -22.234 -0.861 -4.481 1.00 83.75 100 GLY A N 1
ATOM 800 C CA . GLY A 1 100 ? -21.068 -0.987 -5.372 1.00 83.75 100 GLY A CA 1
ATOM 801 C C . GLY A 1 100 ? -19.717 -1.197 -4.674 1.00 83.75 100 GLY A C 1
ATOM 802 O O . GLY A 1 100 ? -18.687 -1.218 -5.352 1.00 83.75 100 GLY A O 1
ATOM 803 N N . TRP A 1 101 ? -19.703 -1.394 -3.352 1.00 91.00 101 TRP A N 1
ATOM 804 C CA . TRP A 1 101 ? -18.508 -1.812 -2.622 1.00 91.00 101 TRP A CA 1
ATOM 805 C C . TRP A 1 101 ? -18.358 -3.326 -2.688 1.00 91.00 101 TRP A C 1
ATOM 807 O O . TRP A 1 101 ? -19.311 -4.070 -2.440 1.00 91.00 101 TRP A O 1
ATOM 817 N N . GLN A 1 102 ? -17.146 -3.787 -2.969 1.00 88.94 102 GLN A N 1
ATOM 818 C CA . GLN A 1 102 ? -16.796 -5.195 -2.894 1.00 88.94 102 GLN A CA 1
ATOM 819 C C . GLN A 1 102 ? -15.952 -5.445 -1.661 1.00 88.94 102 GLN A C 1
ATOM 821 O O . GLN A 1 102 ? -14.980 -4.743 -1.404 1.00 88.94 102 GLN A O 1
ATOM 826 N N . MET A 1 103 ? -16.362 -6.448 -0.889 1.00 85.50 103 MET A N 1
ATOM 827 C CA . MET A 1 103 ? -15.513 -6.981 0.160 1.00 85.50 103 MET A CA 1
ATOM 828 C C . MET A 1 103 ? -14.388 -7.740 -0.524 1.00 85.50 103 MET A C 1
ATOM 830 O O . MET A 1 103 ? -14.674 -8.610 -1.346 1.00 85.50 103 MET A O 1
ATOM 834 N N . ASP A 1 104 ? -13.153 -7.412 -0.186 1.00 73.31 104 ASP A N 1
ATOM 835 C CA . ASP A 1 104 ? -12.000 -8.182 -0.611 1.00 73.31 104 ASP A CA 1
ATOM 836 C C . ASP A 1 104 ? -11.804 -9.319 0.409 1.00 73.31 104 ASP A C 1
ATOM 838 O O . ASP A 1 104 ? -11.483 -9.048 1.567 1.00 73.31 104 ASP A O 1
ATOM 842 N N . PRO A 1 105 ? -12.112 -10.582 0.055 1.00 59.53 105 PRO A N 1
ATOM 843 C CA . PRO A 1 105 ? -11.978 -11.699 0.982 1.00 59.53 105 PRO A CA 1
ATOM 844 C C . PRO A 1 105 ? -10.520 -12.140 1.155 1.00 59.53 105 PRO A C 1
ATOM 846 O O . PRO A 1 105 ? -10.244 -12.914 2.074 1.00 59.53 105 PRO A O 1
ATOM 849 N N . GLU A 1 106 ? -9.621 -11.699 0.270 1.00 56.91 106 GLU A N 1
ATOM 850 C CA . GLU A 1 106 ? -8.202 -12.052 0.280 1.00 56.91 106 GLU A CA 1
ATOM 851 C C . GLU A 1 106 ? -7.367 -10.951 0.962 1.00 56.91 106 GLU A C 1
ATOM 853 O O . GLU A 1 106 ? -6.431 -11.288 1.685 1.00 56.91 106 GLU A O 1
ATOM 858 N N . SER A 1 107 ? -7.793 -9.680 0.890 1.00 52.75 107 SER A N 1
ATOM 859 C CA . SER A 1 107 ? -7.130 -8.535 1.539 1.00 52.75 107 SER A CA 1
ATOM 860 C C . SER A 1 107 ? -7.596 -8.201 2.966 1.00 52.75 107 SER A C 1
ATOM 862 O O . SER A 1 107 ? -8.778 -8.157 3.282 1.00 52.75 107 SER A O 1
ATOM 864 N N . PHE A 1 108 ? -6.612 -7.884 3.820 1.00 52.81 108 PHE A N 1
ATOM 865 C CA . PHE A 1 108 ? -6.673 -7.271 5.163 1.00 52.81 108 PHE A CA 1
ATOM 866 C C . PHE A 1 108 ? -7.852 -7.552 6.072 1.00 52.81 108 PHE A C 1
ATOM 868 O O . PHE A 1 108 ? -8.930 -6.970 5.939 1.00 52.81 108 PHE A O 1
ATOM 875 N N . SER A 1 109 ? -7.551 -8.196 7.204 1.00 53.78 109 SER A N 1
ATOM 876 C CA . SER A 1 109 ? -8.513 -8.395 8.290 1.00 53.78 109 SER A CA 1
ATOM 877 C C . SER A 1 109 ? -9.819 -9.003 7.743 1.00 53.78 109 SER A C 1
ATOM 879 O O . SER A 1 109 ? -9.893 -9.434 6.604 1.00 53.78 109 SER A O 1
ATOM 881 N N . ARG A 1 110 ? -10.871 -9.151 8.540 1.00 61.50 110 ARG A N 1
ATOM 882 C CA . ARG A 1 110 ? -12.092 -9.812 8.034 1.00 61.50 110 ARG A CA 1
ATOM 883 C C . ARG A 1 110 ? -12.999 -8.874 7.221 1.00 61.50 110 ARG A C 1
ATOM 885 O O . ARG A 1 110 ? -14.073 -9.310 6.819 1.00 61.50 110 ARG A O 1
ATOM 892 N N . LEU A 1 111 ? -12.636 -7.593 7.065 1.00 80.62 111 LEU A N 1
ATOM 893 C CA . LEU A 1 111 ? -13.542 -6.523 6.626 1.00 80.62 111 LEU A CA 1
ATOM 894 C C . LEU A 1 111 ? -12.804 -5.384 5.887 1.00 80.62 111 LEU A C 1
ATOM 896 O O . LEU A 1 111 ? -12.796 -4.235 6.341 1.00 80.62 111 LEU A O 1
ATOM 900 N N . HIS A 1 112 ? -12.205 -5.693 4.738 1.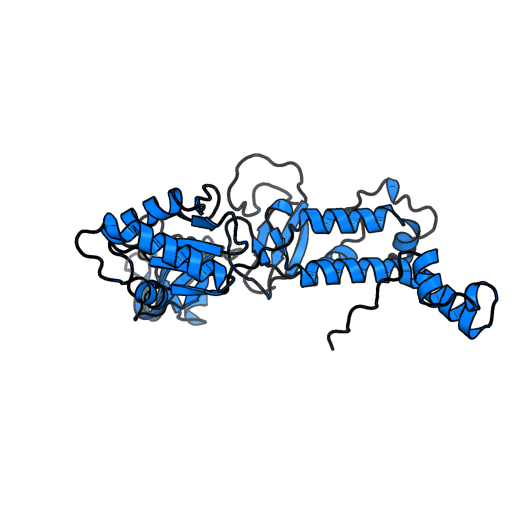00 86.25 112 HIS A N 1
ATOM 901 C CA . HIS A 1 112 ? -11.726 -4.700 3.771 1.00 86.25 112 HIS A CA 1
ATOM 902 C C . HIS A 1 112 ? -12.721 -4.568 2.621 1.00 86.25 112 HIS A C 1
ATOM 904 O O . HIS A 1 112 ? -13.185 -5.565 2.070 1.00 86.25 112 HIS A O 1
ATOM 910 N N . PHE A 1 113 ? -13.069 -3.331 2.276 1.00 88.31 113 PHE A N 1
ATOM 911 C CA . PHE A 1 113 ? -13.912 -3.009 1.134 1.00 88.31 113 PHE A CA 1
ATOM 912 C C . PHE A 1 113 ? -13.196 -2.084 0.159 1.00 88.31 113 PHE A C 1
ATOM 914 O O . PHE A 1 113 ? -12.637 -1.071 0.576 1.00 88.31 113 PHE A O 1
ATOM 921 N N . SER A 1 114 ? -13.311 -2.386 -1.129 1.00 88.00 114 SER A N 1
ATOM 922 C CA . SER A 1 114 ? -12.881 -1.530 -2.232 1.00 88.00 114 SER A CA 1
ATOM 923 C C . SER A 1 114 ? -14.090 -1.077 -3.054 1.00 88.00 114 SER A C 1
ATOM 925 O O . SER A 1 114 ? -15.095 -1.790 -3.171 1.00 88.00 114 SER A O 1
ATOM 927 N N . HIS A 1 115 ? -14.042 0.142 -3.592 1.00 87.44 115 HIS A N 1
ATOM 928 C CA . HIS A 1 115 ? -15.121 0.654 -4.438 1.00 87.44 115 HIS A CA 1
ATOM 929 C C . HIS A 1 115 ? -14.885 0.296 -5.909 1.00 87.44 115 HIS A C 1
ATOM 931 O O . HIS A 1 115 ? -13.875 0.682 -6.496 1.00 87.44 115 HIS A O 1
ATOM 937 N N . LEU A 1 116 ? -15.851 -0.375 -6.544 1.00 83.31 116 LEU A N 1
ATOM 938 C CA . LEU A 1 116 ? -15.708 -0.888 -7.914 1.00 83.31 116 LEU A CA 1
ATOM 939 C C . LEU A 1 116 ? -15.454 0.187 -8.974 1.00 83.31 116 LEU A C 1
ATOM 941 O O . LEU A 1 116 ? -14.742 -0.047 -9.947 1.00 83.31 116 LEU A O 1
ATOM 945 N N . GLN A 1 117 ? -16.095 1.343 -8.818 1.00 83.94 117 GLN A N 1
ATOM 946 C CA . GLN A 1 117 ? -16.118 2.385 -9.849 1.00 83.94 117 GLN A CA 1
ATOM 947 C C . GLN A 1 117 ? -15.102 3.500 -9.601 1.00 83.94 117 GLN A C 1
ATOM 949 O O . GLN A 1 117 ? -14.852 4.296 -10.499 1.00 83.94 117 GLN A O 1
ATOM 954 N N . VAL A 1 118 ? -14.525 3.572 -8.396 1.00 83.75 118 VAL A N 1
ATOM 955 C CA . VAL A 1 118 ? -13.635 4.672 -8.000 1.00 83.75 118 VAL A CA 1
ATOM 956 C C . VAL A 1 118 ? -12.317 4.072 -7.503 1.00 83.75 118 VAL A C 1
ATOM 958 O O . VAL A 1 118 ? -12.200 3.749 -6.320 1.00 83.75 118 VAL A O 1
ATOM 961 N N . PRO A 1 119 ? -11.329 3.880 -8.397 1.00 79.38 119 PRO A N 1
ATOM 962 C CA . PRO A 1 119 ? -10.050 3.259 -8.059 1.00 79.38 119 PRO A CA 1
ATOM 963 C C . PRO A 1 119 ? -9.320 3.957 -6.902 1.00 79.38 119 PRO A C 1
ATOM 965 O O . PRO A 1 119 ? -9.424 5.172 -6.733 1.00 79.38 119 PRO A O 1
ATOM 968 N N . GLY A 1 120 ? -8.564 3.183 -6.115 1.00 78.00 120 GLY A N 1
ATOM 969 C CA . GLY A 1 120 ? -7.797 3.686 -4.964 1.00 78.00 120 GLY A CA 1
ATOM 970 C C . GLY A 1 120 ? -8.654 4.111 -3.766 1.00 78.00 120 GLY A C 1
ATOM 971 O O . GLY A 1 120 ? -8.164 4.803 -2.869 1.00 78.00 120 GLY A O 1
ATOM 972 N N . THR A 1 121 ? -9.940 3.741 -3.785 1.00 87.62 121 THR A N 1
ATOM 973 C CA . THR A 1 121 ? -10.889 3.994 -2.703 1.00 87.62 121 THR A CA 1
ATOM 974 C C . THR A 1 121 ? -11.122 2.724 -1.908 1.00 87.62 121 THR A C 1
ATOM 976 O O . THR A 1 121 ? -11.761 1.789 -2.394 1.00 87.62 121 THR A O 1
ATOM 979 N N . ASP A 1 122 ? -10.650 2.738 -0.666 1.00 88.00 122 ASP A N 1
ATOM 980 C CA . ASP A 1 122 ? -10.678 1.591 0.229 1.00 88.00 122 ASP A CA 1
ATOM 981 C C . ASP A 1 122 ? -11.183 1.982 1.616 1.00 88.00 122 ASP A C 1
ATOM 983 O O . ASP A 1 122 ? -10.942 3.085 2.113 1.00 88.00 122 ASP A O 1
ATOM 987 N N . VAL A 1 123 ? -11.873 1.055 2.269 1.00 90.38 123 VAL A N 1
ATOM 988 C CA . VAL A 1 123 ? -12.334 1.198 3.648 1.00 90.38 123 VAL A CA 1
ATOM 989 C C . VAL A 1 123 ? -11.950 -0.053 4.421 1.00 90.38 123 VAL A C 1
ATOM 991 O O . VAL A 1 123 ? -12.347 -1.165 4.069 1.00 90.38 123 VAL A O 1
ATOM 994 N N . LEU A 1 124 ? -11.189 0.140 5.496 1.00 88.81 124 LEU A N 1
ATOM 995 C CA . LEU A 1 124 ? -10.818 -0.915 6.435 1.00 88.81 124 LEU A CA 1
ATOM 996 C C . LEU A 1 124 ? -11.599 -0.745 7.736 1.00 88.81 124 LEU A C 1
ATOM 998 O O . LEU A 1 124 ? -11.625 0.346 8.318 1.00 88.81 124 LEU A O 1
ATOM 1002 N N . PHE A 1 125 ? -12.194 -1.835 8.218 1.00 88.62 125 PHE A N 1
ATOM 1003 C CA . PHE A 1 125 ? -12.853 -1.877 9.519 1.00 88.62 125 PHE A CA 1
ATOM 1004 C C . PHE A 1 125 ? -11.986 -2.603 10.541 1.00 88.62 125 PHE A C 1
ATOM 1006 O O . PHE A 1 125 ? -11.765 -3.810 10.456 1.00 88.62 125 PHE A O 1
ATOM 1013 N N . SER A 1 126 ? -11.539 -1.870 11.556 1.00 85.88 126 SER A N 1
ATOM 1014 C CA . SER A 1 126 ? -10.804 -2.452 12.670 1.00 85.88 126 SER A CA 1
ATOM 1015 C C . SER A 1 126 ? -11.752 -3.146 13.638 1.00 85.88 126 SER A C 1
ATOM 1017 O O . SER A 1 126 ? -12.643 -2.505 14.200 1.00 85.88 126 SER A O 1
ATOM 1019 N N . SER A 1 127 ? -11.548 -4.443 13.858 1.00 75.88 127 SER A N 1
ATOM 1020 C CA . SER A 1 127 ? -12.395 -5.268 14.728 1.00 75.88 127 SER A CA 1
ATOM 1021 C C . SER A 1 127 ? -11.649 -5.863 15.926 1.00 75.88 127 SER A C 1
ATOM 1023 O O . SER A 1 127 ? -12.153 -6.792 16.555 1.00 75.88 127 SER A O 1
ATOM 1025 N N . ASN A 1 128 ? -10.436 -5.392 16.231 1.00 82.19 128 ASN A N 1
ATOM 1026 C CA . ASN A 1 128 ? -9.628 -5.935 17.329 1.00 82.19 128 ASN A CA 1
ATOM 1027 C C . ASN A 1 128 ? -9.984 -5.343 18.710 1.00 82.19 128 ASN A C 1
ATOM 1029 O O . ASN A 1 128 ? -9.451 -5.792 19.723 1.00 82.19 128 ASN A O 1
ATOM 1033 N N . TRP A 1 129 ? -10.906 -4.376 18.766 1.00 81.00 129 TRP A N 1
ATOM 1034 C CA . TRP A 1 129 ? -11.488 -3.838 19.997 1.00 81.00 129 TRP A CA 1
ATOM 1035 C C . TRP A 1 129 ? -12.884 -4.413 20.245 1.00 81.00 129 TRP A C 1
ATOM 1037 O O . TRP A 1 129 ? -13.698 -4.531 19.332 1.00 81.00 129 TRP A O 1
ATOM 1047 N N . GLN A 1 130 ? -13.199 -4.726 21.503 1.00 75.81 130 GLN A N 1
ATOM 1048 C CA . GLN A 1 130 ? -14.557 -5.128 21.876 1.00 75.81 130 GLN A CA 1
ATOM 1049 C C . GLN A 1 130 ? -15.509 -3.926 21.770 1.00 75.81 130 GLN A C 1
ATOM 1051 O O . GLN A 1 130 ? -15.253 -2.876 22.358 1.00 75.81 130 GLN A O 1
ATOM 1056 N N . ASN A 1 131 ? -16.620 -4.094 21.045 1.00 77.25 131 ASN A N 1
ATOM 1057 C CA . ASN A 1 131 ? -17.718 -3.122 20.898 1.00 77.25 131 ASN A CA 1
ATOM 1058 C C . ASN A 1 131 ? -17.348 -1.774 20.248 1.00 77.25 131 ASN A C 1
ATOM 1060 O O . ASN A 1 131 ? -18.136 -0.829 20.308 1.00 77.25 131 ASN A O 1
ATOM 1064 N N . GLN A 1 132 ? -16.164 -1.660 19.646 1.00 83.56 132 GLN A N 1
ATOM 1065 C CA . GLN A 1 132 ? -15.723 -0.459 18.940 1.00 83.56 132 GLN A CA 1
ATOM 1066 C C . GLN A 1 132 ? -15.162 -0.855 17.586 1.00 83.56 132 GLN A C 1
ATOM 1068 O O . GLN A 1 132 ? -14.250 -1.677 17.510 1.00 83.56 132 GLN A O 1
ATOM 1073 N N . THR A 1 133 ? -15.679 -0.239 16.526 1.00 89.12 133 THR A N 1
ATOM 1074 C CA . THR A 1 133 ? -15.162 -0.452 15.175 1.00 89.12 133 THR A CA 1
ATOM 1075 C C . THR A 1 133 ? -14.600 0.848 14.637 1.00 89.12 133 THR A C 1
ATOM 1077 O O . THR A 1 133 ? -15.328 1.818 14.418 1.00 89.12 133 THR A O 1
ATOM 1080 N N . PHE A 1 134 ? -13.288 0.882 14.422 1.00 90.88 134 PHE A N 1
ATOM 1081 C CA . PHE A 1 134 ? -12.659 2.017 13.755 1.00 90.88 134 PHE A CA 1
ATOM 1082 C C . PHE A 1 134 ? -12.807 1.856 12.250 1.00 90.88 134 PHE A C 1
ATOM 1084 O O . PHE A 1 134 ? -12.539 0.788 11.707 1.00 90.88 134 PHE A O 1
ATOM 1091 N N . VAL A 1 135 ? -13.208 2.933 11.587 1.00 92.00 135 VAL A N 1
ATOM 1092 C CA . VAL A 1 135 ? -13.277 3.003 10.129 1.00 92.00 135 VAL A CA 1
ATOM 1093 C C . VAL A 1 135 ? -12.080 3.799 9.650 1.00 92.00 135 VAL A C 1
ATOM 1095 O O . VAL A 1 135 ? -11.925 4.966 10.021 1.00 92.00 135 VAL A O 1
ATOM 1098 N N . LEU A 1 136 ? -11.240 3.158 8.847 1.00 91.69 136 LEU A N 1
ATOM 1099 C CA . LEU A 1 136 ? -10.092 3.770 8.196 1.00 91.69 136 LEU A CA 1
ATOM 1100 C C . LEU A 1 136 ? -10.451 3.931 6.717 1.00 91.69 136 LEU A C 1
ATOM 1102 O O . LEU A 1 136 ? -10.492 2.949 5.979 1.00 91.69 136 LEU A O 1
ATOM 1106 N N . ALA A 1 137 ? -10.775 5.157 6.311 1.00 91.81 137 ALA A N 1
ATOM 1107 C CA . ALA A 1 137 ? -11.200 5.474 4.954 1.00 91.81 137 ALA A CA 1
ATOM 1108 C C . ALA A 1 137 ? -10.032 6.062 4.149 1.00 91.81 137 ALA A C 1
ATOM 1110 O O . ALA A 1 137 ? -9.490 7.112 4.503 1.00 91.81 137 ALA A O 1
ATOM 1111 N N . PHE A 1 138 ? -9.672 5.395 3.058 1.00 90.12 138 PHE A N 1
ATOM 1112 C CA . PHE A 1 138 ? -8.661 5.812 2.091 1.00 90.12 138 PHE A CA 1
ATOM 1113 C C . PHE A 1 138 ? -9.397 6.315 0.857 1.00 90.12 138 PHE A C 1
ATOM 1115 O O . PHE A 1 138 ? -9.816 5.528 0.016 1.00 90.12 138 PHE A O 1
ATOM 1122 N N . LEU A 1 139 ? -9.626 7.623 0.780 1.00 90.00 139 LEU A N 1
ATOM 1123 C CA . LEU A 1 139 ? -10.476 8.221 -0.252 1.00 90.00 139 LEU A CA 1
ATOM 1124 C C . LEU A 1 139 ? -9.582 8.970 -1.246 1.00 90.00 139 LEU A C 1
ATOM 1126 O O . LEU A 1 139 ? -8.908 9.933 -0.879 1.00 90.00 139 LEU A O 1
ATOM 1130 N N . ALA A 1 140 ? -9.528 8.498 -2.494 1.00 85.50 140 ALA A N 1
ATOM 1131 C CA . ALA A 1 140 ? -8.601 9.018 -3.505 1.00 85.50 140 ALA A CA 1
ATOM 1132 C C . ALA A 1 140 ? -9.067 10.324 -4.170 1.00 85.50 140 ALA A C 1
ATOM 1134 O O . ALA A 1 140 ? -8.253 11.050 -4.739 1.00 85.50 140 ALA A O 1
ATOM 1135 N N . SER A 1 141 ? -10.365 10.627 -4.123 1.00 87.62 141 SER A N 1
ATOM 1136 C CA . SER A 1 141 ? -10.953 11.752 -4.850 1.00 87.62 141 SER A CA 1
ATOM 1137 C C . SER A 1 141 ? -12.182 12.332 -4.134 1.00 87.62 141 SER A C 1
ATOM 1139 O O . SER A 1 141 ? -12.799 11.656 -3.309 1.00 87.62 141 SER A O 1
ATOM 1141 N N . PRO A 1 142 ? -12.610 13.562 -4.475 1.00 89.44 142 PRO A N 1
ATOM 1142 C CA . PRO A 1 142 ? -13.879 14.112 -3.989 1.00 89.44 142 PRO A CA 1
ATOM 1143 C C . PRO A 1 142 ? -15.104 13.280 -4.401 1.00 89.44 142 PRO A C 1
ATOM 1145 O O . PRO A 1 142 ? -16.136 13.320 -3.738 1.00 89.44 142 PRO A O 1
ATOM 1148 N N . GLU A 1 143 ? -15.010 12.536 -5.505 1.00 91.00 143 GLU A N 1
ATOM 1149 C CA . GLU A 1 143 ? -16.042 11.585 -5.923 1.00 91.00 143 GLU A CA 1
ATOM 1150 C C . GLU A 1 143 ? -16.119 10.398 -4.958 1.00 91.00 143 GLU A C 1
ATOM 1152 O O . GLU A 1 143 ? -17.211 10.055 -4.515 1.00 91.00 143 GLU A O 1
ATOM 1157 N N . ALA A 1 144 ? -14.971 9.855 -4.533 1.00 90.31 144 ALA A N 1
ATOM 1158 C CA . ALA A 1 144 ? -14.909 8.811 -3.511 1.00 90.31 144 ALA A CA 1
ATOM 1159 C C . ALA A 1 144 ? -15.567 9.253 -2.193 1.00 90.31 144 ALA A C 1
ATOM 1161 O O . ALA A 1 144 ? -16.325 8.496 -1.586 1.00 90.31 144 ALA A O 1
ATOM 1162 N N . GLU A 1 145 ? -15.315 10.499 -1.769 1.00 91.25 145 GLU A N 1
ATOM 1163 C CA . GLU A 1 145 ? -15.953 11.077 -0.582 1.00 91.25 145 GLU A CA 1
ATOM 1164 C C . GLU A 1 145 ? -17.479 11.130 -0.718 1.00 91.25 145 GLU A C 1
ATOM 1166 O O . GLU A 1 145 ? -18.189 10.759 0.217 1.00 91.25 145 GLU A O 1
ATOM 1171 N N . ARG A 1 146 ? -17.990 11.536 -1.888 1.00 91.06 146 ARG A N 1
ATOM 1172 C CA . ARG A 1 146 ? -19.434 11.564 -2.166 1.00 91.06 146 ARG A CA 1
ATOM 1173 C C . ARG A 1 146 ? -20.040 10.167 -2.139 1.00 91.06 146 ARG A C 1
ATOM 1175 O O . ARG A 1 146 ? -20.987 9.957 -1.391 1.00 91.06 146 ARG A O 1
ATOM 1182 N N . CYS A 1 147 ? -19.455 9.204 -2.854 1.00 91.06 147 CYS A N 1
ATOM 1183 C CA . CYS A 1 147 ? -19.935 7.818 -2.866 1.00 91.06 147 CYS A CA 1
ATOM 1184 C C . CYS A 1 147 ? -19.996 7.225 -1.451 1.00 91.06 147 CYS A C 1
ATOM 1186 O O . CYS A 1 147 ? -20.960 6.543 -1.090 1.00 91.06 147 CYS A O 1
ATOM 1188 N N . PHE A 1 148 ? -18.991 7.507 -0.617 1.00 92.06 148 PHE A N 1
ATOM 1189 C CA . PHE A 1 148 ? -18.970 7.011 0.754 1.00 92.06 148 PHE A CA 1
ATOM 1190 C C . PHE A 1 148 ? -20.008 7.699 1.656 1.00 92.06 148 PHE A C 1
ATOM 1192 O O . PHE A 1 148 ? -20.661 7.029 2.457 1.00 92.06 148 PHE A O 1
ATOM 1199 N N . VAL A 1 149 ? -20.234 9.008 1.491 1.00 93.06 149 VAL A N 1
ATOM 1200 C CA . VAL A 1 149 ? -21.326 9.727 2.176 1.00 93.06 149 VAL A CA 1
ATOM 1201 C C . VAL A 1 149 ? -22.689 9.205 1.752 1.00 93.06 149 VAL A C 1
ATOM 1203 O O . VAL A 1 149 ? -23.527 8.960 2.616 1.00 93.06 149 VAL A O 1
ATOM 1206 N N . ASP A 1 150 ? -22.911 8.995 0.458 1.00 92.31 150 ASP A N 1
ATOM 1207 C CA . ASP A 1 150 ? -24.169 8.463 -0.067 1.00 92.31 150 ASP A CA 1
ATOM 1208 C C . ASP A 1 150 ? -24.441 7.062 0.492 1.00 92.31 150 ASP A C 1
ATOM 1210 O O . ASP A 1 150 ? -25.563 6.753 0.897 1.00 92.31 150 ASP A O 1
ATOM 1214 N N . THR A 1 151 ? -23.389 6.251 0.633 1.00 93.88 151 THR A N 1
ATOM 1215 C CA . THR A 1 151 ? -23.468 4.941 1.291 1.00 93.88 151 THR A CA 1
ATOM 1216 C C . THR A 1 151 ? -23.877 5.070 2.764 1.00 93.88 151 THR A C 1
ATOM 1218 O O . THR A 1 151 ? -24.726 4.318 3.241 1.00 93.88 151 THR A O 1
ATOM 1221 N N . TRP A 1 152 ? -23.331 6.044 3.499 1.00 93.50 152 TRP A N 1
ATOM 1222 C CA . TRP A 1 152 ? -23.755 6.308 4.879 1.00 93.50 152 TRP A CA 1
ATOM 1223 C C . TRP A 1 152 ? -25.198 6.811 4.963 1.00 93.50 152 TRP A C 1
ATOM 1225 O O . TRP A 1 152 ? 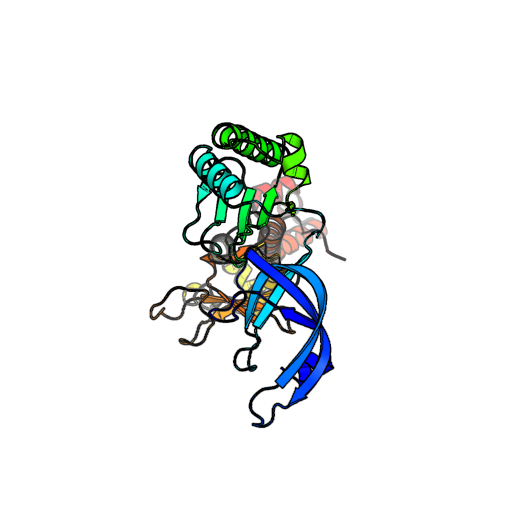-25.956 6.357 5.817 1.00 93.50 152 TRP A O 1
ATOM 1235 N N . LEU A 1 153 ? -25.610 7.711 4.070 1.00 92.69 153 LEU A N 1
ATOM 1236 C CA . LEU A 1 153 ? -26.989 8.197 4.002 1.00 92.69 153 LEU A CA 1
ATOM 1237 C C . LEU A 1 153 ? -27.973 7.052 3.730 1.00 92.69 153 LEU A C 1
ATOM 1239 O O . LEU A 1 153 ? -29.028 7.004 4.359 1.00 92.69 153 LEU A O 1
ATOM 1243 N N . ALA A 1 154 ? -27.605 6.096 2.875 1.00 92.00 154 ALA A N 1
ATOM 1244 C CA . ALA A 1 154 ? -28.387 4.886 2.629 1.00 92.00 154 ALA A CA 1
ATOM 1245 C C . ALA A 1 154 ? -28.462 3.950 3.853 1.00 92.00 154 ALA A C 1
ATOM 1247 O O . ALA A 1 154 ? -29.437 3.216 4.000 1.00 92.00 154 ALA A O 1
ATOM 1248 N N . ALA A 1 155 ? -27.475 3.995 4.755 1.00 92.75 155 ALA A N 1
ATOM 1249 C CA . ALA A 1 155 ? -27.473 3.226 6.001 1.00 92.75 155 ALA A CA 1
ATOM 1250 C C . ALA A 1 155 ? -28.381 3.826 7.092 1.00 92.75 155 ALA A C 1
ATOM 1252 O O . ALA A 1 155 ? -28.890 3.094 7.943 1.00 92.75 155 ALA A O 1
ATOM 1253 N N . GLN A 1 156 ? -28.604 5.146 7.084 1.00 90.62 156 GLN A N 1
ATOM 1254 C CA . GLN A 1 156 ? -29.325 5.850 8.155 1.00 90.62 156 GLN A CA 1
ATOM 1255 C C . GLN A 1 156 ? -30.748 5.344 8.438 1.00 90.62 156 GLN A C 1
ATOM 1257 O O . GLN A 1 156 ? -31.091 5.270 9.616 1.00 90.62 156 GLN A O 1
ATOM 1262 N N . PRO A 1 157 ? -31.579 4.959 7.447 1.00 90.44 157 PRO A N 1
ATOM 1263 C CA . PRO A 1 157 ? -32.924 4.444 7.713 1.00 90.44 157 PRO A CA 1
ATOM 1264 C C . PRO A 1 157 ? -32.955 3.174 8.575 1.00 90.44 157 PRO A C 1
ATOM 1266 O O . PRO A 1 157 ? -33.972 2.893 9.203 1.00 90.44 157 PRO A O 1
ATOM 1269 N N . ALA A 1 158 ? -31.860 2.406 8.619 1.00 88.75 158 ALA A N 1
ATOM 1270 C CA . ALA A 1 158 ? -31.738 1.228 9.478 1.00 88.75 158 ALA A CA 1
ATOM 1271 C C . ALA A 1 158 ? -31.407 1.581 10.943 1.00 88.75 158 ALA A C 1
ATOM 1273 O O . ALA A 1 158 ? -31.451 0.710 11.812 1.00 88.75 158 ALA A O 1
ATOM 1274 N N . LEU A 1 159 ? -31.073 2.844 11.229 1.00 88.25 159 LEU A N 1
ATOM 1275 C CA . LEU A 1 159 ? -30.691 3.328 12.550 1.00 88.25 159 LEU A CA 1
ATOM 1276 C C . LEU A 1 159 ? -31.861 4.070 13.198 1.00 88.25 159 LEU A C 1
ATOM 1278 O O . LEU A 1 159 ? -32.382 5.037 12.653 1.00 88.25 159 LEU A O 1
ATOM 1282 N N . ALA A 1 160 ? -32.236 3.660 14.412 1.00 83.12 160 ALA A N 1
ATOM 1283 C CA . ALA A 1 160 ? -33.313 4.315 15.157 1.00 83.12 160 ALA A CA 1
ATOM 1284 C C . ALA A 1 160 ? -32.982 5.779 15.518 1.00 83.12 160 ALA A C 1
ATOM 1286 O O . ALA A 1 160 ? -33.874 6.622 15.572 1.00 83.12 160 ALA A O 1
ATOM 1287 N N . ALA A 1 161 ? -31.702 6.077 15.768 1.00 82.69 161 ALA A N 1
ATOM 1288 C CA . ALA A 1 161 ? -31.204 7.420 16.055 1.00 82.69 161 ALA A CA 1
ATOM 1289 C C . ALA A 1 161 ? -29.716 7.533 15.657 1.00 82.69 161 ALA A C 1
ATOM 1291 O O . ALA A 1 161 ? -28.845 7.214 16.470 1.00 82.69 161 ALA A O 1
ATOM 1292 N N . PRO A 1 162 ? -29.388 7.948 14.419 1.00 81.56 162 PRO A N 1
ATOM 1293 C CA . PRO A 1 162 ? -27.998 8.090 13.996 1.00 81.56 162 PRO A CA 1
ATOM 1294 C C . PRO A 1 162 ? -27.317 9.239 14.751 1.00 81.56 162 PRO A C 1
ATOM 1296 O O . PRO A 1 162 ? -27.818 10.363 14.784 1.00 81.56 162 PRO A O 1
ATOM 1299 N N . ARG A 1 163 ? -26.141 8.977 15.331 1.00 87.12 163 ARG A N 1
ATOM 1300 C CA . ARG A 1 163 ? -25.341 10.006 16.018 1.00 87.12 163 ARG A CA 1
ATOM 1301 C C . ARG A 1 163 ? -24.679 10.980 15.041 1.00 87.12 163 ARG A C 1
ATOM 1303 O O . ARG A 1 163 ? -24.414 12.125 15.401 1.00 87.12 163 ARG A O 1
ATOM 1310 N N . LEU A 1 164 ? -24.382 10.514 13.828 1.00 84.88 164 LEU A N 1
ATOM 1311 C CA . LEU A 1 164 ? -23.650 11.249 12.799 1.00 84.88 164 LEU A CA 1
ATOM 1312 C C . LEU A 1 164 ? -24.563 11.549 11.604 1.00 84.88 164 LEU A C 1
ATOM 1314 O O . LEU A 1 164 ? -25.083 10.635 10.965 1.00 84.88 164 LEU A O 1
ATOM 1318 N N . SER A 1 165 ? -24.728 12.830 11.269 1.00 78.62 165 SER A N 1
ATOM 1319 C CA . SER A 1 165 ? -25.407 13.264 10.040 1.00 78.62 165 SER A CA 1
ATOM 1320 C C . SER A 1 165 ? -24.474 13.163 8.824 1.00 78.62 165 SER A C 1
ATOM 1322 O O . SER A 1 165 ? -23.260 13.075 8.990 1.00 78.62 165 SER A O 1
ATOM 1324 N N . GLY A 1 166 ? -25.022 13.181 7.601 1.00 74.56 166 GLY A N 1
ATOM 1325 C CA . GLY A 1 166 ? -24.280 12.917 6.351 1.00 74.56 166 GLY A CA 1
ATOM 1326 C C . GLY A 1 166 ? -22.901 13.592 6.251 1.00 74.56 166 GLY A C 1
ATOM 1327 O O . GLY A 1 166 ? -21.898 12.890 6.206 1.00 74.56 166 GLY A O 1
ATOM 1328 N N . PRO A 1 167 ? -22.801 14.933 6.287 1.00 74.62 167 PRO A N 1
ATOM 1329 C CA . PRO A 1 167 ? -21.504 15.618 6.229 1.00 74.62 167 PRO A CA 1
ATOM 1330 C C . PRO A 1 167 ? -20.654 15.450 7.498 1.00 74.62 167 PRO A C 1
ATOM 1332 O O . PRO A 1 167 ? -19.430 15.390 7.424 1.00 74.62 167 PRO A O 1
ATOM 1335 N N . ALA A 1 168 ? -21.291 15.350 8.671 1.00 83.75 168 ALA A N 1
ATOM 1336 C CA . ALA A 1 168 ? -20.592 15.158 9.943 1.00 83.75 168 ALA A CA 1
ATOM 1337 C C . ALA A 1 168 ? -19.943 13.768 10.054 1.00 83.75 168 ALA A C 1
ATOM 1339 O O . ALA A 1 168 ? -19.000 13.591 10.822 1.00 83.75 168 ALA A O 1
ATOM 1340 N N . PHE A 1 169 ? -20.427 12.795 9.277 1.00 87.75 169 PHE A N 1
ATOM 1341 C CA . PHE A 1 169 ? -19.860 11.456 9.189 1.00 87.75 169 PHE A CA 1
ATOM 1342 C C . PHE A 1 169 ? -18.415 11.496 8.695 1.00 87.75 169 PHE A C 1
ATOM 1344 O O . PHE A 1 169 ? -17.544 11.016 9.407 1.00 87.75 169 PHE A O 1
ATOM 1351 N N . LEU A 1 170 ? -18.117 12.141 7.560 1.00 86.56 170 LEU A N 1
ATOM 1352 C CA . LEU A 1 170 ? -16.737 12.200 7.047 1.00 86.56 170 LEU A CA 1
ATOM 1353 C C . LEU A 1 170 ? -15.762 12.875 8.017 1.00 86.56 170 LEU A C 1
ATOM 1355 O O . LEU A 1 170 ? -14.607 12.459 8.129 1.00 86.56 170 LEU A O 1
ATOM 1359 N N . GLU A 1 171 ? -16.221 13.898 8.737 1.00 87.12 171 GLU A N 1
ATOM 1360 C CA . GLU A 1 171 ? -15.395 14.588 9.732 1.00 87.12 171 GLU A CA 1
ATOM 1361 C C . GLU A 1 171 ? -15.138 13.734 10.981 1.00 87.12 171 GLU A C 1
ATOM 1363 O O . GLU A 1 171 ? -14.083 13.846 11.610 1.00 87.12 171 GLU A O 1
ATOM 1368 N N . ALA A 1 172 ? -16.056 12.824 11.310 1.00 86.38 172 ALA A N 1
ATOM 1369 C CA . ALA A 1 172 ? -15.932 11.924 12.449 1.00 86.38 172 ALA A CA 1
ATOM 1370 C C . ALA A 1 172 ? -15.028 10.701 12.196 1.00 86.38 172 ALA A C 1
ATOM 1372 O O . ALA A 1 172 ? -14.677 10.024 13.163 1.00 86.38 172 ALA A O 1
ATOM 1373 N N . LEU A 1 173 ? -14.630 10.415 10.947 1.00 88.81 173 LEU A N 1
ATOM 1374 C CA . LEU A 1 173 ? -13.899 9.192 10.571 1.00 88.81 173 LEU A CA 1
ATOM 1375 C C . LEU A 1 173 ? -12.416 9.427 10.314 1.00 88.81 173 LEU A C 1
ATOM 1377 O O . LEU A 1 173 ? -11.988 10.500 9.871 1.00 88.81 173 LEU A O 1
ATOM 1381 N N . GLN A 1 174 ? -11.614 8.387 10.549 1.00 91.94 174 GLN A N 1
ATOM 1382 C CA . GLN A 1 174 ? -10.190 8.404 10.228 1.00 91.94 174 GLN A CA 1
ATOM 1383 C C . GLN A 1 174 ? -10.038 8.399 8.703 1.00 91.94 174 GLN A C 1
ATOM 1385 O O . GLN A 1 174 ? -10.387 7.423 8.043 1.00 91.94 174 GLN A O 1
ATOM 1390 N N . ARG A 1 175 ? -9.555 9.516 8.153 1.00 90.06 175 ARG A N 1
ATOM 1391 C CA . ARG A 1 175 ? -9.358 9.714 6.716 1.00 90.06 175 ARG A CA 1
ATOM 1392 C C . ARG A 1 175 ? -7.873 9.714 6.414 1.00 90.06 175 ARG A C 1
ATOM 1394 O O . ARG A 1 175 ? -7.110 10.409 7.087 1.00 90.06 175 ARG A O 1
ATOM 1401 N N . PHE A 1 176 ? -7.503 8.983 5.380 1.00 86.31 176 PHE A N 1
ATOM 1402 C CA . PHE A 1 176 ? -6.151 8.908 4.856 1.00 86.31 176 PHE A CA 1
ATOM 1403 C C . PHE A 1 176 ? -6.172 9.194 3.354 1.00 86.31 176 PHE A C 1
ATOM 1405 O O . PHE A 1 176 ? -7.213 9.021 2.712 1.00 86.31 176 PHE A O 1
ATOM 1412 N N . PRO A 1 177 ? -5.038 9.630 2.779 1.00 80.19 177 PRO A N 1
ATOM 1413 C CA . PRO A 1 177 ? -4.895 9.681 1.332 1.00 80.19 177 PRO A CA 1
ATOM 1414 C C . PRO A 1 177 ? -5.252 8.325 0.717 1.00 80.19 177 PRO A C 1
ATOM 1416 O O . PRO A 1 177 ? -4.891 7.290 1.283 1.00 80.19 177 PRO A O 1
ATOM 1419 N N . GLY A 1 178 ? -5.933 8.339 -0.431 1.00 77.50 178 GLY A N 1
ATOM 1420 C CA . GLY A 1 178 ? -6.239 7.124 -1.185 1.00 77.50 178 GLY A CA 1
ATOM 1421 C C . GLY A 1 178 ? -5.010 6.235 -1.375 1.00 77.50 178 GLY A C 1
ATOM 1422 O O . GLY A 1 178 ? -3.878 6.719 -1.543 1.00 77.50 178 GLY A O 1
ATOM 1423 N N . LEU A 1 179 ? -5.223 4.923 -1.330 1.00 75.19 179 LEU A N 1
ATOM 1424 C CA . LEU A 1 179 ? -4.167 3.975 -1.648 1.00 75.19 179 LEU A CA 1
ATOM 1425 C C . LEU A 1 179 ? -3.873 4.123 -3.141 1.00 75.19 179 LEU A C 1
ATOM 1427 O O . LEU A 1 179 ? -4.775 4.074 -3.975 1.00 75.19 179 LEU A O 1
ATOM 1431 N N . ALA A 1 180 ? -2.615 4.414 -3.475 1.00 69.00 180 ALA A N 1
ATOM 1432 C CA . ALA A 1 180 ? -2.238 4.518 -4.874 1.00 69.00 180 ALA A CA 1
ATOM 1433 C C . ALA A 1 180 ? -2.345 3.112 -5.458 1.00 69.00 180 ALA A C 1
ATOM 1435 O O . ALA A 1 180 ? -1.672 2.209 -4.963 1.00 69.00 180 ALA A O 1
ATOM 1436 N N . LYS A 1 181 ? -3.193 2.931 -6.473 1.00 73.38 181 LYS A N 1
ATOM 1437 C CA . LYS A 1 181 ? -3.165 1.703 -7.258 1.00 73.38 181 LYS A CA 1
ATOM 1438 C C . LYS A 1 181 ? -1.816 1.674 -7.967 1.00 73.38 181 LYS A C 1
ATOM 1440 O O . LYS A 1 181 ? -1.503 2.611 -8.705 1.00 73.38 181 LYS A O 1
ATOM 1445 N N . GLY A 1 182 ? -0.994 0.681 -7.663 1.00 79.06 182 GLY A N 1
ATOM 1446 C CA . GLY A 1 182 ? 0.261 0.512 -8.367 1.00 79.06 182 GLY A CA 1
ATOM 1447 C C . GLY A 1 182 ? 0.065 -0.277 -9.657 1.00 79.06 182 GLY A C 1
ATOM 1448 O O . GLY A 1 182 ? -1.030 -0.740 -9.981 1.00 79.06 182 GLY A O 1
ATOM 1449 N N . VAL A 1 183 ? 1.153 -0.404 -10.402 1.00 87.81 183 VAL A N 1
ATOM 1450 C CA . VAL A 1 183 ? 1.268 -1.338 -11.519 1.00 87.81 183 VAL A CA 1
ATOM 1451 C C . VAL A 1 183 ? 1.852 -2.634 -10.956 1.00 87.81 183 VAL A C 1
ATOM 1453 O O . VAL A 1 183 ? 2.870 -2.553 -10.255 1.00 87.81 183 VAL A O 1
ATOM 1456 N N . PRO A 1 184 ? 1.245 -3.803 -11.221 1.00 89.19 184 PRO A N 1
ATOM 1457 C CA . PRO A 1 184 ? 1.813 -5.085 -10.828 1.00 89.19 184 PRO A CA 1
ATOM 1458 C C . PRO A 1 184 ? 3.252 -5.232 -11.335 1.00 89.19 184 PRO A C 1
ATOM 1460 O O . PRO A 1 184 ? 3.581 -4.905 -12.479 1.00 89.19 184 PRO A O 1
ATOM 1463 N N . LEU A 1 185 ? 4.154 -5.665 -10.460 1.00 88.19 185 LEU A N 1
ATOM 1464 C CA . LEU A 1 185 ? 5.575 -5.740 -10.771 1.00 88.19 185 LEU A CA 1
ATOM 1465 C C . LEU A 1 185 ? 5.860 -6.820 -11.820 1.00 88.19 185 LEU A C 1
ATOM 1467 O O . LEU A 1 185 ? 6.781 -6.658 -12.618 1.00 88.19 185 LEU A O 1
ATOM 1471 N N . ASP A 1 186 ? 5.076 -7.892 -11.861 1.00 86.88 186 ASP A N 1
ATOM 1472 C CA . ASP A 1 186 ? 5.150 -8.912 -12.904 1.00 86.88 186 ASP A CA 1
ATOM 1473 C C . ASP A 1 186 ? 4.840 -8.344 -14.302 1.00 86.88 186 ASP A C 1
ATOM 1475 O O . ASP A 1 186 ? 5.566 -8.667 -15.246 1.00 86.88 186 ASP A O 1
ATOM 1479 N N . GLU A 1 187 ? 3.859 -7.442 -14.430 1.00 90.25 187 GLU A N 1
ATOM 1480 C CA . GLU A 1 187 ? 3.559 -6.722 -15.677 1.00 90.25 187 GLU A CA 1
ATOM 1481 C C . GLU A 1 187 ? 4.742 -5.846 -16.108 1.00 90.25 187 GLU A C 1
ATOM 1483 O O . GLU A 1 187 ? 5.216 -5.944 -17.244 1.00 90.25 187 GLU A O 1
ATOM 1488 N N . VAL A 1 188 ? 5.295 -5.054 -15.180 1.00 88.81 188 VAL A N 1
ATOM 1489 C CA . VAL A 1 188 ? 6.478 -4.213 -15.445 1.00 88.81 188 VAL A CA 1
ATOM 1490 C C . VAL A 1 188 ? 7.670 -5.075 -15.865 1.00 88.81 188 VAL A C 1
ATOM 1492 O O . VAL A 1 188 ? 8.378 -4.765 -16.826 1.00 88.81 188 VAL A O 1
ATOM 1495 N N . MET A 1 189 ? 7.895 -6.192 -15.174 1.00 84.75 189 MET A N 1
ATOM 1496 C CA . MET A 1 189 ? 8.953 -7.139 -15.514 1.00 84.75 189 MET A CA 1
ATOM 1497 C C . MET A 1 189 ? 8.716 -7.794 -16.878 1.00 84.75 189 MET A C 1
ATOM 1499 O O . MET A 1 189 ? 9.680 -8.015 -17.614 1.00 84.75 189 MET A O 1
ATOM 1503 N N . ALA A 1 190 ? 7.471 -8.110 -17.238 1.00 85.19 190 ALA A N 1
ATOM 1504 C CA . ALA A 1 190 ? 7.123 -8.655 -18.544 1.00 85.19 190 ALA A CA 1
ATOM 1505 C C . ALA A 1 190 ? 7.419 -7.650 -19.667 1.00 85.19 190 ALA A C 1
ATOM 1507 O O . ALA A 1 190 ? 8.012 -8.033 -20.676 1.00 85.19 190 ALA A O 1
ATOM 1508 N N . GLU A 1 191 ? 7.104 -6.370 -19.478 1.00 86.94 191 GLU A N 1
ATOM 1509 C CA . GLU A 1 191 ? 7.426 -5.316 -20.445 1.00 86.94 191 GLU A CA 1
ATOM 1510 C C . GLU A 1 191 ? 8.943 -5.100 -20.573 1.00 86.94 191 GLU A C 1
ATOM 1512 O O . GLU A 1 191 ? 9.487 -5.083 -21.681 1.00 86.94 191 GLU A O 1
ATOM 1517 N N . MET A 1 192 ? 9.673 -5.065 -19.451 1.00 84.19 192 MET A N 1
ATOM 1518 C CA . MET A 1 192 ? 11.142 -5.023 -19.473 1.00 84.19 192 MET A CA 1
ATOM 1519 C C . MET A 1 192 ? 11.734 -6.212 -20.249 1.00 84.19 192 MET A C 1
ATOM 1521 O O . MET A 1 192 ? 12.682 -6.041 -21.023 1.00 84.19 192 MET A O 1
ATOM 1525 N N . ARG A 1 193 ? 11.165 -7.418 -20.095 1.00 79.00 193 ARG A N 1
ATOM 1526 C CA . ARG A 1 193 ? 11.567 -8.606 -20.871 1.00 79.00 193 ARG A CA 1
ATOM 1527 C C . ARG A 1 193 ? 11.285 -8.439 -22.360 1.00 79.00 193 ARG A C 1
ATOM 1529 O O . ARG A 1 193 ? 12.110 -8.869 -23.163 1.00 79.00 193 ARG A O 1
ATOM 1536 N N . GLN A 1 194 ? 10.168 -7.820 -22.739 1.00 82.75 194 GLN A N 1
ATOM 1537 C CA . GLN A 1 194 ? 9.852 -7.552 -24.143 1.00 82.75 194 GLN A CA 1
ATOM 1538 C C . GLN A 1 194 ? 10.866 -6.593 -24.776 1.00 82.75 194 GLN A C 1
ATOM 1540 O O . GLN A 1 194 ? 11.361 -6.893 -25.862 1.00 82.75 194 GLN A O 1
ATOM 1545 N N . PHE A 1 195 ? 11.257 -5.509 -24.092 1.00 78.06 195 PHE A N 1
ATOM 1546 C CA . PHE A 1 195 ? 12.308 -4.609 -24.593 1.00 78.06 195 PHE A CA 1
ATOM 1547 C C . PHE A 1 195 ? 13.645 -5.320 -24.790 1.00 78.06 195 PHE A C 1
ATOM 1549 O O . PHE A 1 195 ? 14.310 -5.120 -25.805 1.00 78.06 195 PHE A O 1
ATOM 1556 N N . VAL A 1 196 ? 14.024 -6.187 -23.851 1.00 76.88 196 VAL A N 1
ATOM 1557 C CA . VAL A 1 196 ? 15.248 -6.989 -23.965 1.00 76.88 196 VAL A CA 1
ATOM 1558 C C . VAL A 1 196 ? 15.166 -7.993 -25.121 1.00 76.88 196 VAL A C 1
ATOM 1560 O O . VAL A 1 196 ? 16.131 -8.150 -25.867 1.00 76.88 196 VAL A O 1
ATOM 1563 N N . ALA A 1 197 ? 14.030 -8.673 -25.285 1.00 74.62 197 ALA A N 1
ATOM 1564 C CA . ALA A 1 197 ? 13.837 -9.680 -26.327 1.00 74.62 197 ALA A CA 1
ATOM 1565 C C . ALA A 1 197 ? 13.764 -9.073 -27.736 1.00 74.62 197 ALA A C 1
ATOM 1567 O O . ALA A 1 197 ? 14.199 -9.710 -28.695 1.00 74.62 197 ALA A O 1
ATOM 1568 N N . ALA A 1 198 ? 13.245 -7.849 -27.860 1.00 76.62 198 ALA A N 1
ATOM 1569 C CA . ALA A 1 198 ? 13.196 -7.120 -29.122 1.00 76.62 198 ALA A CA 1
ATOM 1570 C C . ALA A 1 198 ? 14.594 -6.745 -29.642 1.00 76.62 198 ALA A C 1
ATOM 1572 O O . ALA A 1 198 ? 14.765 -6.555 -30.845 1.00 76.62 198 ALA A O 1
ATOM 1573 N N . ASP A 1 199 ? 15.590 -6.649 -28.754 1.00 74.25 199 ASP A N 1
ATOM 1574 C CA . ASP A 1 199 ? 16.916 -6.145 -29.097 1.00 74.25 199 ASP A CA 1
ATOM 1575 C C . ASP A 1 199 ? 18.061 -6.786 -28.283 1.00 74.25 199 ASP A C 1
ATOM 1577 O O . ASP A 1 199 ? 18.713 -6.149 -27.441 1.00 74.25 199 ASP A O 1
ATOM 1581 N N . PRO A 1 200 ? 18.356 -8.071 -28.542 1.00 72.62 200 PRO A N 1
ATOM 1582 C CA . PRO A 1 200 ? 19.399 -8.798 -27.827 1.00 72.62 200 PRO A CA 1
ATOM 1583 C C . PRO A 1 200 ? 20.808 -8.245 -28.098 1.00 72.62 200 PRO A C 1
ATOM 1585 O O . PRO A 1 200 ? 21.698 -8.402 -27.261 1.00 72.62 200 PRO A O 1
ATOM 1588 N N . GLU A 1 201 ? 21.041 -7.590 -29.240 1.00 70.94 201 GLU A N 1
ATOM 1589 C CA . GLU A 1 201 ? 22.341 -6.998 -29.586 1.00 70.94 201 GLU A CA 1
ATOM 1590 C C . GLU A 1 201 ? 22.648 -5.749 -28.758 1.00 70.94 201 GLU A C 1
ATOM 1592 O O . GLU A 1 201 ? 23.759 -5.616 -28.235 1.00 70.94 201 GLU A O 1
ATOM 1597 N N . ALA A 1 202 ? 21.662 -4.866 -28.564 1.00 73.69 202 ALA A N 1
ATOM 1598 C CA . ALA A 1 202 ? 21.810 -3.739 -27.650 1.00 73.69 202 ALA A CA 1
ATOM 1599 C C . ALA A 1 202 ? 22.107 -4.204 -26.224 1.00 73.69 202 ALA A C 1
ATOM 1601 O O . ALA A 1 202 ? 22.990 -3.649 -25.562 1.00 73.69 202 ALA A O 1
ATOM 1602 N N . LEU A 1 203 ? 21.425 -5.260 -25.768 1.00 73.44 203 LEU A N 1
ATOM 1603 C CA . LEU A 1 203 ? 21.705 -5.848 -24.466 1.00 73.44 203 LEU A CA 1
ATOM 1604 C C . LEU A 1 203 ? 23.141 -6.390 -24.396 1.00 73.44 203 LEU A C 1
ATOM 1606 O O . LEU A 1 203 ? 23.844 -6.089 -23.434 1.00 73.44 203 LEU A O 1
ATOM 1610 N N . ARG A 1 204 ? 23.624 -7.134 -25.405 1.00 70.44 204 ARG A N 1
ATOM 1611 C CA . ARG A 1 204 ? 25.028 -7.603 -25.435 1.00 70.44 204 ARG A CA 1
ATOM 1612 C C . ARG A 1 204 ? 26.005 -6.455 -25.258 1.00 70.44 204 ARG A C 1
ATOM 1614 O O . ARG A 1 204 ? 26.934 -6.569 -24.459 1.00 70.44 204 ARG A O 1
ATOM 1621 N N . SER A 1 205 ? 25.772 -5.344 -25.952 1.00 71.06 205 SER A N 1
ATOM 1622 C CA . SER A 1 205 ? 26.643 -4.185 -25.821 1.00 71.06 205 SER A CA 1
ATOM 1623 C C . SER A 1 205 ? 26.539 -3.498 -24.463 1.00 71.06 205 SER A C 1
ATOM 1625 O O . SER A 1 205 ? 27.564 -3.029 -23.970 1.00 71.06 205 SER A O 1
ATOM 1627 N N . LEU A 1 206 ? 25.349 -3.404 -23.866 1.00 70.38 206 LEU A N 1
ATOM 1628 C CA . LEU A 1 206 ? 25.191 -2.857 -22.515 1.00 70.38 206 LEU A CA 1
ATOM 1629 C C . LEU A 1 206 ? 25.963 -3.666 -21.476 1.00 70.38 206 LEU A C 1
ATOM 1631 O O . LEU A 1 206 ? 26.477 -3.108 -20.510 1.00 70.38 206 LEU A O 1
ATOM 1635 N N . LEU A 1 207 ? 26.035 -4.976 -21.686 1.00 67.31 207 LEU A N 1
ATOM 1636 C CA . LEU A 1 207 ? 26.688 -5.918 -20.790 1.00 67.31 207 LEU A CA 1
ATOM 1637 C C . LEU A 1 207 ? 28.165 -6.156 -21.134 1.00 67.31 207 LEU A C 1
ATOM 1639 O O . LEU A 1 207 ? 28.808 -6.974 -20.479 1.00 67.31 207 LEU A O 1
ATOM 1643 N N . CYS A 1 208 ? 28.700 -5.469 -22.151 1.00 64.12 208 CYS A N 1
ATOM 1644 C CA . CYS A 1 208 ? 30.053 -5.678 -22.675 1.00 64.12 208 CYS A CA 1
ATOM 1645 C C . CYS A 1 208 ? 30.356 -7.159 -22.998 1.00 64.12 208 CYS A C 1
ATOM 1647 O O . CYS A 1 208 ? 31.479 -7.622 -22.799 1.00 64.12 208 CYS A O 1
ATOM 1649 N N . LEU A 1 209 ? 29.357 -7.918 -23.464 1.00 58.34 209 LEU A N 1
ATOM 1650 C CA . LEU A 1 209 ? 29.512 -9.335 -23.799 1.00 58.34 209 LEU A CA 1
ATOM 1651 C C . LEU A 1 209 ? 30.139 -9.498 -25.189 1.00 58.34 209 LEU A C 1
ATOM 1653 O O . LEU A 1 209 ? 29.806 -8.765 -26.119 1.00 58.34 209 LEU A O 1
ATOM 1657 N N . ALA A 1 210 ? 31.033 -10.480 -25.331 1.00 51.62 210 ALA A N 1
ATOM 1658 C CA . ALA A 1 210 ? 31.670 -10.805 -26.605 1.00 51.62 210 ALA A CA 1
ATOM 1659 C C . ALA A 1 210 ? 30.671 -11.407 -27.615 1.00 51.62 210 ALA A C 1
ATOM 1661 O O . ALA A 1 210 ? 29.685 -12.052 -27.241 1.00 51.62 210 ALA A O 1
ATOM 1662 N N . GLU A 1 211 ? 30.946 -11.227 -28.909 1.00 49.78 211 GLU A N 1
ATOM 1663 C CA . GLU A 1 211 ? 30.197 -11.883 -29.986 1.00 49.78 211 GLU A CA 1
ATOM 1664 C C . GLU A 1 211 ? 30.287 -13.414 -29.844 1.00 49.78 211 GLU A C 1
ATOM 1666 O O . GLU A 1 211 ? 31.368 -13.971 -29.659 1.00 49.78 211 GLU A O 1
ATOM 1671 N N . GLY A 1 212 ? 29.142 -14.100 -29.913 1.00 51.12 212 GLY A N 1
ATOM 1672 C CA . GLY A 1 212 ? 29.051 -15.561 -29.777 1.00 51.12 212 GLY A CA 1
ATOM 1673 C C . GLY A 1 212 ? 28.562 -16.065 -28.415 1.00 51.12 212 GLY A C 1
ATOM 1674 O O . GLY A 1 212 ? 28.257 -17.251 -28.296 1.00 51.12 212 GLY A O 1
ATOM 1675 N N . ASP A 1 213 ? 28.405 -15.191 -27.414 1.00 56.03 213 ASP A N 1
ATOM 1676 C CA . ASP A 1 213 ? 27.773 -15.570 -26.148 1.00 56.03 213 ASP A CA 1
ATOM 1677 C C . ASP A 1 213 ? 26.253 -15.756 -26.367 1.00 56.03 213 ASP A C 1
ATOM 1679 O O . ASP A 1 213 ? 25.515 -14.836 -26.761 1.00 56.03 213 ASP A O 1
ATOM 1683 N N . ASP A 1 214 ? 25.788 -16.995 -26.193 1.00 53.78 214 ASP A N 1
ATOM 1684 C CA . ASP A 1 214 ? 24.440 -17.435 -26.562 1.00 53.78 214 ASP A CA 1
ATOM 1685 C C . ASP A 1 214 ? 23.409 -16.991 -25.510 1.00 53.78 214 ASP A C 1
ATOM 1687 O O . ASP A 1 214 ? 22.998 -17.750 -24.629 1.00 53.78 214 ASP A O 1
ATOM 1691 N N . LEU A 1 215 ? 23.019 -15.714 -25.573 1.00 51.19 215 LEU A N 1
ATOM 1692 C CA . LEU A 1 215 ? 21.986 -15.128 -24.713 1.00 51.19 215 LEU A CA 1
ATOM 1693 C C . LEU A 1 215 ? 20.636 -15.835 -24.858 1.00 51.19 215 LEU A C 1
ATOM 1695 O O . LEU A 1 215 ? 19.911 -15.914 -23.879 1.00 51.19 215 LEU A O 1
ATOM 1699 N N . ALA A 1 216 ? 20.322 -16.411 -26.023 1.00 43.50 216 ALA A N 1
ATOM 1700 C CA . ALA A 1 216 ? 19.072 -17.141 -26.243 1.00 43.50 216 ALA A CA 1
ATOM 1701 C C . ALA A 1 216 ? 18.974 -18.438 -25.411 1.00 43.50 216 ALA A C 1
ATOM 1703 O O . ALA A 1 216 ? 17.877 -18.938 -25.176 1.00 43.50 216 ALA A O 1
ATOM 1704 N N . LYS A 1 217 ? 20.109 -18.976 -24.934 1.00 46.41 217 LYS A N 1
ATOM 1705 C CA . LYS A 1 217 ? 20.166 -20.123 -24.006 1.00 46.41 217 LYS A CA 1
ATOM 1706 C C . LYS A 1 217 ? 20.202 -19.718 -22.533 1.00 46.41 217 LYS A C 1
ATOM 1708 O O . LYS A 1 217 ? 20.109 -20.579 -21.657 1.00 46.41 217 LYS A O 1
ATOM 1713 N N . ARG A 1 218 ? 20.396 -18.432 -22.236 1.00 51.56 218 ARG A N 1
ATOM 1714 C CA . ARG A 1 218 ? 20.361 -17.900 -20.876 1.00 51.56 218 ARG A CA 1
ATOM 1715 C C . ARG A 1 218 ? 18.942 -17.391 -20.640 1.00 51.56 218 ARG A C 1
ATOM 1717 O O . ARG A 1 218 ? 18.462 -16.541 -21.372 1.00 51.56 218 ARG A O 1
ATOM 1724 N N . ASP A 1 219 ? 18.277 -17.953 -19.635 1.00 52.69 219 ASP A N 1
ATOM 1725 C CA . ASP A 1 219 ? 17.010 -17.438 -19.110 1.00 52.69 219 ASP A CA 1
ATOM 1726 C C . ASP A 1 219 ? 17.054 -15.891 -19.066 1.00 52.69 219 ASP A C 1
ATOM 1728 O O . ASP A 1 219 ? 18.075 -15.359 -18.632 1.00 52.69 219 ASP A O 1
ATOM 1732 N N . PRO A 1 220 ? 16.035 -15.141 -19.522 1.00 47.41 220 PRO A N 1
ATOM 1733 C CA . PRO A 1 220 ? 15.997 -13.675 -19.418 1.00 47.41 220 PRO A CA 1
ATOM 1734 C C . PRO A 1 220 ? 16.207 -13.136 -17.985 1.00 47.41 220 PRO A C 1
ATOM 1736 O O . PRO A 1 220 ? 16.539 -11.966 -17.795 1.00 47.41 220 PRO A O 1
ATOM 1739 N N . LEU A 1 221 ? 16.108 -13.986 -16.961 1.00 49.56 221 LEU A N 1
ATOM 1740 C CA . LEU A 1 221 ? 16.490 -13.685 -15.573 1.00 49.56 221 LEU A CA 1
ATOM 1741 C C . LEU A 1 221 ? 18.004 -13.758 -15.309 1.00 49.56 221 LEU A C 1
ATOM 1743 O O . LEU A 1 221 ? 18.477 -13.322 -14.265 1.00 49.56 221 LEU A O 1
ATOM 1747 N N . ARG A 1 222 ? 18.776 -14.283 -16.263 1.00 52.28 222 ARG A N 1
ATOM 1748 C CA . ARG A 1 222 ? 20.248 -14.296 -16.323 1.00 52.28 222 ARG A CA 1
ATOM 1749 C C . ARG A 1 222 ? 20.823 -13.141 -17.146 1.00 52.28 222 ARG A C 1
ATOM 1751 O O . ARG A 1 222 ? 22.008 -13.166 -17.488 1.00 52.28 222 ARG A O 1
ATOM 1758 N N . VAL A 1 223 ? 20.035 -12.108 -17.448 1.00 56.81 223 VAL A N 1
ATOM 1759 C CA . VAL A 1 223 ? 20.616 -10.761 -17.569 1.00 56.81 223 VAL A CA 1
ATOM 1760 C C . VAL A 1 223 ? 21.418 -10.519 -16.279 1.00 56.81 223 VAL A C 1
ATOM 1762 O O . VAL A 1 223 ? 20.955 -10.935 -15.215 1.00 56.81 223 VAL A O 1
ATOM 1765 N N . PRO A 1 224 ? 22.622 -9.920 -16.323 1.00 60.31 224 PRO A N 1
ATOM 1766 C CA . PRO A 1 224 ? 23.448 -9.734 -15.141 1.00 60.31 224 PRO A CA 1
ATOM 1767 C C . PRO A 1 224 ? 22.619 -9.145 -14.012 1.00 60.31 224 PRO A C 1
ATOM 1769 O O . PRO A 1 224 ? 21.989 -8.103 -14.189 1.00 60.31 224 PRO A O 1
ATOM 1772 N N . GLN A 1 225 ? 22.607 -9.843 -12.876 1.00 62.41 225 GLN A N 1
ATOM 1773 C CA . GLN A 1 225 ? 21.810 -9.512 -11.693 1.00 62.41 225 GLN A CA 1
ATOM 1774 C C . GLN A 1 225 ? 21.940 -8.029 -11.314 1.00 62.41 225 GLN A C 1
ATOM 1776 O O . GLN A 1 225 ? 20.998 -7.423 -10.824 1.00 62.41 225 GLN A O 1
ATOM 1781 N N . GLU A 1 226 ? 23.090 -7.433 -11.620 1.00 65.06 226 GLU A N 1
ATOM 1782 C CA . GLU A 1 226 ? 23.393 -6.023 -11.424 1.00 65.06 226 GLU A CA 1
ATOM 1783 C C . GLU A 1 226 ? 22.518 -5.059 -12.248 1.00 65.06 226 GLU A C 1
ATOM 1785 O O . GLU A 1 226 ? 22.105 -4.027 -11.728 1.00 65.06 226 GLU A O 1
ATOM 1790 N N . LEU A 1 227 ? 22.175 -5.380 -13.504 1.00 68.31 227 LEU A N 1
ATOM 1791 C CA . LEU A 1 227 ? 21.286 -4.534 -14.314 1.00 68.31 227 LEU A CA 1
ATOM 1792 C C . LEU A 1 227 ? 19.853 -4.572 -13.770 1.00 68.31 227 LEU A C 1
ATOM 1794 O O . LEU A 1 227 ? 19.226 -3.523 -13.631 1.00 68.31 227 LEU A O 1
ATOM 1798 N N . TRP A 1 228 ? 19.360 -5.762 -13.409 1.00 72.69 228 TRP A N 1
ATOM 1799 C CA . TRP A 1 228 ? 18.059 -5.909 -12.752 1.00 72.69 228 TRP A CA 1
ATOM 1800 C C . TRP A 1 228 ? 18.030 -5.193 -11.406 1.00 72.69 228 TRP A C 1
ATOM 1802 O O . TRP A 1 228 ? 17.111 -4.425 -11.151 1.00 72.69 228 TRP A O 1
ATOM 1812 N N . ARG A 1 229 ? 19.067 -5.365 -10.581 1.00 73.50 229 ARG A N 1
ATOM 1813 C CA . ARG A 1 229 ? 19.211 -4.665 -9.301 1.00 73.50 229 ARG A CA 1
ATOM 1814 C C . ARG A 1 229 ? 19.140 -3.150 -9.486 1.00 73.50 229 ARG A C 1
ATOM 1816 O O . ARG A 1 229 ? 18.421 -2.491 -8.748 1.00 73.50 229 ARG A O 1
ATOM 1823 N N . GLN A 1 230 ? 19.830 -2.593 -10.481 1.00 74.25 230 GLN A N 1
ATOM 1824 C CA . GLN A 1 230 ? 19.792 -1.152 -10.750 1.00 74.25 230 GLN A CA 1
ATOM 1825 C C . GLN A 1 230 ? 18.407 -0.661 -11.178 1.00 74.25 230 GLN A C 1
ATOM 1827 O O . GLN A 1 230 ? 17.965 0.371 -10.683 1.00 74.25 230 GLN A O 1
ATOM 1832 N N . LEU A 1 231 ? 17.726 -1.374 -12.080 1.00 75.88 231 LEU A N 1
ATOM 1833 C CA . LEU A 1 231 ? 16.398 -0.977 -12.563 1.00 75.88 231 LEU A CA 1
ATOM 1834 C C . LEU A 1 231 ? 15.341 -1.093 -11.458 1.00 75.88 231 LEU A C 1
ATOM 1836 O O . LEU A 1 231 ? 14.558 -0.171 -11.246 1.00 75.88 231 LEU A O 1
ATOM 1840 N N . LEU A 1 232 ? 15.366 -2.188 -10.703 1.00 81.44 232 LEU A N 1
ATOM 1841 C CA . LEU A 1 232 ? 14.406 -2.452 -9.633 1.00 81.44 232 LEU A CA 1
ATOM 1842 C C . LEU A 1 232 ? 14.647 -1.588 -8.396 1.00 81.44 232 LEU A C 1
ATOM 1844 O O . LEU A 1 232 ? 13.691 -1.175 -7.748 1.00 81.44 232 LEU A O 1
ATOM 1848 N N . ALA A 1 233 ? 15.893 -1.195 -8.117 1.00 78.12 233 ALA A N 1
ATOM 1849 C CA . ALA A 1 233 ? 16.192 -0.224 -7.066 1.00 78.12 233 ALA A CA 1
ATOM 1850 C C . ALA A 1 233 ? 15.572 1.165 -7.325 1.00 78.12 233 ALA A C 1
ATOM 1852 O O . ALA A 1 233 ? 15.469 1.975 -6.396 1.00 78.12 233 ALA A O 1
ATOM 1853 N N . ARG A 1 234 ? 15.164 1.472 -8.565 1.00 77.50 234 ARG A N 1
ATOM 1854 C CA . ARG A 1 234 ? 14.450 2.717 -8.903 1.00 77.50 234 ARG A CA 1
ATOM 1855 C C . ARG A 1 234 ? 12.942 2.599 -8.776 1.00 77.50 234 ARG A C 1
ATOM 1857 O O . ARG A 1 234 ? 12.289 3.622 -8.581 1.00 77.50 234 ARG A O 1
ATOM 1864 N N . LEU A 1 235 ? 12.405 1.385 -8.834 1.00 84.25 235 LEU A N 1
ATOM 1865 C CA . LEU A 1 235 ? 10.996 1.161 -8.566 1.00 84.25 235 LEU A CA 1
ATOM 1866 C C . LEU A 1 235 ? 10.681 1.534 -7.114 1.00 84.25 235 LEU A C 1
ATOM 1868 O O . LEU A 1 235 ? 11.508 1.389 -6.207 1.00 84.25 235 LEU A O 1
ATOM 1872 N N . ARG A 1 236 ? 9.492 2.091 -6.906 1.00 84.12 236 ARG A N 1
ATOM 1873 C CA . ARG A 1 236 ? 8.990 2.476 -5.588 1.00 84.12 236 ARG A CA 1
ATOM 1874 C C . ARG A 1 236 ? 7.769 1.646 -5.283 1.00 84.12 236 ARG A C 1
ATOM 1876 O O . ARG A 1 236 ? 6.862 1.564 -6.105 1.00 84.12 236 ARG A O 1
ATOM 1883 N N . LEU A 1 237 ? 7.768 1.037 -4.104 1.00 82.31 237 LEU A N 1
ATOM 1884 C CA . LEU A 1 237 ? 6.670 0.199 -3.663 1.00 82.31 237 LEU A CA 1
ATOM 1885 C C . LEU A 1 237 ? 5.408 1.049 -3.485 1.00 82.31 237 LEU A C 1
ATOM 1887 O O . LEU A 1 237 ? 5.411 2.005 -2.709 1.00 82.31 237 LEU A O 1
ATOM 1891 N N . ALA A 1 238 ? 4.340 0.690 -4.190 1.00 79.69 238 ALA A N 1
ATOM 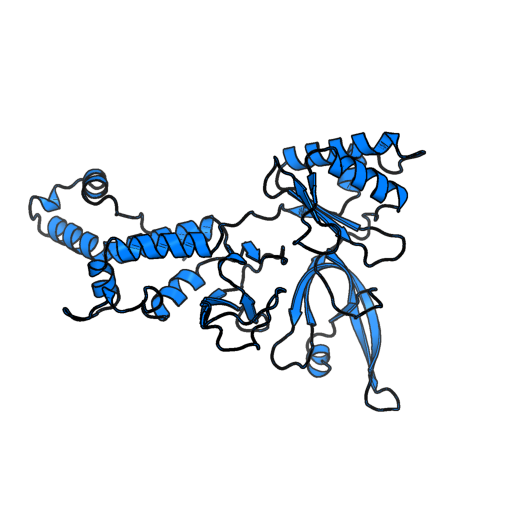1892 C CA . ALA A 1 238 ? 3.017 1.260 -3.974 1.00 79.69 238 ALA A CA 1
ATOM 1893 C C . ALA A 1 238 ? 2.232 0.421 -2.961 1.00 79.69 238 ALA A C 1
ATOM 1895 O O . ALA A 1 238 ? 1.650 0.973 -2.024 1.00 79.69 238 ALA A O 1
ATOM 1896 N N . ARG A 1 239 ? 2.251 -0.905 -3.140 1.00 78.38 239 ARG A N 1
ATOM 1897 C CA . ARG A 1 239 ? 1.487 -1.872 -2.351 1.00 78.38 239 ARG A CA 1
ATOM 1898 C C . ARG A 1 239 ? 2.169 -3.241 -2.399 1.00 78.38 239 ARG A C 1
ATOM 1900 O O . ARG A 1 239 ? 2.827 -3.571 -3.379 1.00 78.38 239 ARG A O 1
ATOM 1907 N N . VAL A 1 240 ? 1.996 -4.034 -1.349 1.00 76.69 240 VAL A N 1
ATOM 1908 C CA . VAL A 1 240 ? 2.166 -5.496 -1.414 1.00 76.69 240 VAL A CA 1
ATOM 1909 C C . VAL A 1 240 ? 0.778 -6.089 -1.235 1.00 76.69 240 VAL A C 1
ATOM 1911 O O . VAL A 1 240 ? -0.051 -5.503 -0.529 1.00 76.69 240 VAL A O 1
ATOM 1914 N N . GLU A 1 241 ? 0.489 -7.212 -1.873 1.00 72.50 241 GLU A N 1
ATOM 1915 C CA . GLU A 1 241 ? -0.713 -7.986 -1.611 1.00 72.50 241 GLU A CA 1
ATOM 1916 C C . GLU A 1 241 ? -0.851 -8.138 -0.096 1.00 72.50 241 GLU A C 1
ATOM 1918 O O . GLU A 1 241 ? 0.108 -8.447 0.616 1.00 72.50 241 GLU A O 1
ATOM 1923 N N . ASN A 1 242 ? -2.021 -7.793 0.433 1.00 59.31 242 ASN A N 1
ATOM 1924 C CA . ASN A 1 242 ? -2.257 -7.857 1.872 1.00 59.31 242 ASN A CA 1
ATOM 1925 C C . ASN A 1 242 ? -1.290 -6.991 2.726 1.00 59.31 242 ASN A C 1
ATOM 1927 O O . ASN A 1 242 ? -1.192 -7.227 3.932 1.00 59.31 242 ASN A O 1
ATOM 1931 N N . MET A 1 243 ? -0.635 -5.948 2.159 1.00 67.88 243 MET A N 1
ATOM 1932 C CA . MET A 1 243 ? -0.019 -4.782 2.858 1.00 67.88 243 MET A CA 1
ATOM 1933 C C . MET A 1 243 ? -0.300 -3.409 2.157 1.00 67.88 243 MET A C 1
ATOM 1935 O O . MET A 1 243 ? 0.305 -3.109 1.130 1.00 67.88 243 MET A O 1
ATOM 1939 N N . PRO A 1 244 ? -1.162 -2.499 2.681 1.00 60.03 244 PRO A N 1
ATOM 1940 C CA . PRO A 1 244 ? -1.593 -1.258 2.026 1.00 60.03 244 PRO A CA 1
ATOM 1941 C C . PRO A 1 244 ? -0.594 -0.131 2.348 1.00 60.03 244 PRO A C 1
ATOM 1943 O O . PRO A 1 244 ? -0.916 1.058 2.363 1.00 60.03 244 PRO A O 1
ATOM 1946 N N . ALA A 1 245 ? 0.621 -0.520 2.729 1.00 61.69 245 ALA A N 1
ATOM 1947 C CA . ALA A 1 245 ? 1.620 0.355 3.287 1.00 61.69 245 ALA A CA 1
ATOM 1948 C C . ALA A 1 245 ? 2.560 0.817 2.185 1.00 61.69 245 ALA A C 1
ATOM 1950 O O . ALA A 1 245 ? 3.191 0.015 1.500 1.00 61.69 245 ALA A O 1
ATOM 1951 N N . ARG A 1 246 ? 2.696 2.138 2.082 1.00 66.06 246 ARG A N 1
ATOM 1952 C CA . ARG A 1 246 ? 3.721 2.766 1.258 1.00 66.06 246 ARG A CA 1
ATOM 1953 C C . ARG A 1 246 ? 5.059 2.649 1.977 1.00 66.06 246 ARG A C 1
ATOM 1955 O O . ARG A 1 246 ? 5.268 3.274 3.023 1.00 66.06 246 ARG A O 1
ATOM 1962 N N . MET A 1 247 ? 5.954 1.838 1.421 1.00 69.75 247 MET A N 1
ATOM 1963 C CA . MET A 1 247 ? 7.344 1.753 1.860 1.00 69.75 247 MET A CA 1
ATOM 1964 C C . MET A 1 247 ? 8.235 2.500 0.867 1.00 69.75 247 MET A C 1
ATOM 1966 O O . MET A 1 247 ? 9.022 1.895 0.148 1.00 69.75 247 MET A O 1
ATOM 1970 N N . ASP A 1 248 ? 8.152 3.832 0.853 1.00 63.78 248 ASP A N 1
ATOM 1971 C CA . ASP A 1 248 ? 8.863 4.682 -0.123 1.00 63.78 248 ASP A CA 1
ATOM 1972 C C . ASP A 1 248 ? 10.396 4.507 -0.100 1.00 63.78 248 ASP A C 1
ATOM 1974 O O . ASP A 1 248 ? 11.096 4.852 -1.051 1.00 63.78 248 ASP A O 1
ATOM 1978 N N . THR A 1 249 ? 10.930 3.971 1.003 1.00 67.00 249 THR A N 1
ATOM 1979 C CA . THR A 1 249 ? 12.365 3.707 1.203 1.00 67.00 249 THR A CA 1
ATOM 1980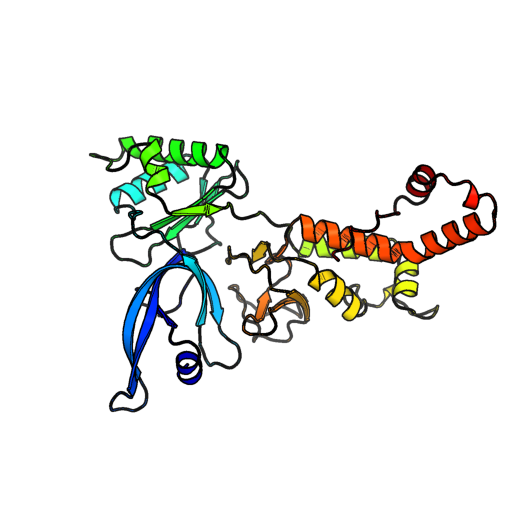 C C . THR A 1 249 ? 12.781 2.268 0.900 1.00 67.00 249 THR A C 1
ATOM 1982 O O . THR A 1 249 ? 13.980 1.978 0.906 1.00 67.00 249 THR A O 1
ATOM 1985 N N . ALA A 1 250 ? 11.824 1.368 0.656 1.00 70.06 250 ALA A N 1
ATOM 1986 C CA . ALA A 1 250 ? 12.123 -0.007 0.299 1.00 70.06 250 ALA A CA 1
ATOM 1987 C C . ALA A 1 250 ? 12.648 -0.068 -1.138 1.00 70.06 250 ALA A C 1
ATOM 1989 O O . ALA A 1 250 ? 12.104 0.541 -2.059 1.00 70.06 250 ALA A O 1
ATOM 1990 N N . ARG A 1 251 ? 13.734 -0.812 -1.310 1.00 78.25 251 ARG A N 1
ATOM 1991 C CA . ARG A 1 251 ? 14.322 -1.167 -2.597 1.00 78.25 251 ARG A CA 1
ATOM 1992 C C . ARG A 1 251 ? 13.857 -2.560 -2.971 1.00 78.25 251 ARG A C 1
ATOM 1994 O O . ARG A 1 251 ? 13.706 -3.403 -2.089 1.00 78.25 251 ARG A O 1
ATOM 2001 N N . LEU A 1 252 ? 13.670 -2.779 -4.266 1.00 82.12 252 LEU A N 1
ATOM 2002 C CA . LEU A 1 252 ? 13.302 -4.072 -4.821 1.00 82.12 252 LEU A CA 1
ATOM 2003 C C . LEU A 1 252 ? 14.538 -4.744 -5.418 1.00 82.12 252 LEU A C 1
ATOM 2005 O O . LEU A 1 252 ? 15.260 -4.137 -6.210 1.00 82.12 252 LEU A O 1
ATOM 2009 N N . GLU A 1 253 ? 14.773 -6.000 -5.057 1.00 79.44 253 GLU A N 1
ATOM 2010 C CA . GLU A 1 253 ? 15.827 -6.838 -5.628 1.00 79.44 253 GLU A CA 1
ATOM 2011 C C . GLU A 1 253 ? 15.253 -8.193 -6.058 1.00 79.44 253 GLU A C 1
ATOM 2013 O O . GLU A 1 253 ? 14.395 -8.746 -5.377 1.00 79.44 253 GLU A O 1
ATOM 2018 N N . LEU A 1 254 ? 15.723 -8.753 -7.180 1.00 72.56 254 LEU A N 1
ATOM 2019 C CA . LEU A 1 254 ? 15.356 -10.123 -7.563 1.00 72.56 254 LEU A CA 1
ATOM 2020 C C . LEU A 1 254 ? 16.281 -11.122 -6.890 1.00 72.56 254 LEU A C 1
ATOM 2022 O O . LEU A 1 254 ? 17.510 -11.018 -6.975 1.00 72.56 254 LEU A O 1
ATOM 2026 N N . GLY A 1 255 ? 15.665 -12.141 -6.310 1.00 64.69 255 GLY A N 1
ATOM 2027 C CA . GLY A 1 255 ? 16.333 -13.334 -5.829 1.00 64.69 255 GLY A CA 1
ATOM 2028 C C . GLY A 1 255 ? 15.642 -14.594 -6.328 1.00 64.69 255 GLY A C 1
ATOM 2029 O O . GLY A 1 255 ? 14.533 -14.567 -6.863 1.00 64.69 255 GLY A O 1
ATOM 2030 N N . LEU A 1 256 ? 16.320 -15.720 -6.152 1.00 58.75 256 LEU A N 1
ATOM 2031 C CA . LEU A 1 256 ? 15.688 -17.028 -6.257 1.00 58.75 256 LEU A CA 1
ATOM 2032 C C . LEU A 1 256 ? 15.211 -17.410 -4.859 1.00 58.75 256 LEU A C 1
ATOM 2034 O O . LEU A 1 256 ? 16.005 -17.381 -3.919 1.00 58.75 256 LEU A O 1
ATOM 2038 N N . LEU A 1 257 ? 13.935 -17.769 -4.723 1.00 59.16 257 LEU A N 1
ATOM 2039 C CA . LEU A 1 257 ? 13.421 -18.354 -3.488 1.00 59.16 257 LEU A CA 1
ATOM 2040 C C . LEU A 1 257 ? 13.929 -19.801 -3.400 1.00 59.16 257 LEU A C 1
ATOM 2042 O O . LEU A 1 257 ? 13.320 -20.726 -3.937 1.00 59.16 257 LEU A O 1
ATOM 2046 N N . ASP A 1 258 ? 15.088 -20.000 -2.771 1.00 44.47 258 ASP A N 1
ATOM 2047 C CA . ASP A 1 258 ? 15.595 -21.334 -2.450 1.00 44.47 258 ASP A CA 1
ATOM 2048 C C . ASP A 1 258 ? 15.040 -21.771 -1.077 1.00 44.47 258 ASP A C 1
ATOM 2050 O O . ASP A 1 258 ? 15.597 -21.471 -0.024 1.00 44.47 258 ASP A O 1
ATOM 2054 N N . GLY A 1 259 ? 13.939 -22.528 -1.098 1.00 44.41 259 GLY A N 1
ATOM 2055 C CA . GLY A 1 259 ? 13.449 -23.304 0.048 1.00 44.41 259 GLY A CA 1
ATOM 2056 C C . GLY A 1 259 ? 12.352 -22.651 0.912 1.00 44.41 259 GLY A C 1
ATOM 2057 O O . GLY A 1 259 ? 12.052 -21.469 0.773 1.00 44.41 259 GLY A O 1
ATOM 2058 N N . PRO A 1 260 ? 11.735 -23.434 1.823 1.00 40.50 260 PRO A N 1
ATOM 2059 C CA . PRO A 1 260 ? 10.494 -23.103 2.543 1.00 40.50 260 PRO A CA 1
ATOM 2060 C C . PRO A 1 260 ? 10.657 -22.063 3.675 1.00 40.50 260 PRO A C 1
ATOM 2062 O O . PRO A 1 260 ? 9.880 -22.064 4.624 1.00 40.50 260 PRO A O 1
ATOM 2065 N N . GLY A 1 261 ? 11.690 -21.216 3.619 1.00 36.78 261 GLY A N 1
ATOM 2066 C CA . GLY A 1 261 ? 12.054 -20.272 4.686 1.00 36.78 261 GLY A CA 1
ATOM 2067 C C . GLY A 1 261 ? 11.850 -18.792 4.354 1.00 36.78 261 GLY A C 1
ATOM 2068 O O . GLY A 1 261 ? 12.049 -17.953 5.226 1.00 36.78 261 GLY A O 1
ATOM 2069 N N . GLY A 1 262 ? 11.466 -18.456 3.119 1.00 38.78 262 GLY A N 1
ATOM 2070 C CA . GLY A 1 262 ? 11.008 -17.108 2.786 1.00 38.78 262 GLY A CA 1
ATOM 2071 C C . GLY A 1 262 ? 9.611 -16.906 3.357 1.00 38.78 262 GLY A C 1
ATOM 2072 O O . GLY A 1 262 ? 8.756 -17.767 3.173 1.00 38.78 262 GLY A O 1
ATOM 2073 N N . LEU A 1 263 ? 9.407 -15.807 4.081 1.00 42.06 263 LEU A N 1
ATOM 2074 C CA . LEU A 1 263 ? 8.144 -15.436 4.712 1.00 42.06 263 LEU A CA 1
ATOM 2075 C C . LEU A 1 263 ? 7.061 -15.295 3.628 1.00 42.06 263 LEU A C 1
ATOM 2077 O O . LEU A 1 263 ? 6.883 -14.231 3.048 1.00 42.06 263 LEU A O 1
ATOM 2081 N N . GLU A 1 264 ? 6.384 -16.397 3.309 1.00 39.34 264 GLU A N 1
ATOM 2082 C CA . GLU A 1 264 ? 5.209 -16.407 2.449 1.00 39.34 264 GLU A CA 1
ATOM 2083 C C . GLU A 1 264 ? 4.156 -15.578 3.183 1.00 39.34 264 GLU A C 1
ATOM 2085 O O . GLU A 1 264 ? 3.683 -15.968 4.257 1.00 39.34 264 GLU A O 1
ATOM 2090 N N . ILE A 1 265 ? 3.803 -14.416 2.633 1.00 41.88 265 ILE A N 1
ATOM 2091 C CA . ILE A 1 265 ? 2.597 -13.685 3.023 1.00 41.88 265 ILE A CA 1
ATOM 2092 C C . ILE A 1 265 ? 1.421 -14.547 2.534 1.00 41.88 265 ILE A C 1
ATOM 2094 O O . ILE A 1 265 ? 0.815 -14.314 1.504 1.00 41.88 265 ILE A O 1
ATOM 2098 N N . SER A 1 266 ? 1.176 -15.638 3.262 1.00 35.78 266 SER A N 1
ATOM 2099 C CA . SER A 1 266 ? 0.053 -16.567 3.161 1.00 35.78 266 SER A CA 1
ATOM 2100 C C . SER A 1 266 ? -0.351 -17.051 1.756 1.00 35.78 266 SER A C 1
ATOM 2102 O O . SER A 1 266 ? -1.343 -16.575 1.220 1.00 35.78 266 SER A O 1
ATOM 2104 N N . ARG A 1 267 ? 0.261 -18.144 1.264 1.00 30.17 267 ARG A N 1
ATOM 2105 C CA . ARG A 1 267 ? -0.470 -19.311 0.708 1.00 30.17 267 ARG A CA 1
ATOM 2106 C C . ARG A 1 267 ? 0.460 -20.505 0.442 1.00 30.17 267 ARG A C 1
ATOM 2108 O O . ARG A 1 267 ? 1.231 -20.517 -0.506 1.00 30.17 267 ARG A O 1
ATOM 2115 N N . SER A 1 268 ? 0.265 -21.524 1.278 1.00 32.72 268 SER A N 1
ATOM 2116 C CA . SER A 1 268 ? 0.799 -22.887 1.215 1.00 32.72 268 SER A CA 1
ATOM 2117 C C . SER A 1 268 ? 0.813 -23.508 -0.189 1.00 32.72 268 SER A C 1
ATOM 2119 O O . SER A 1 268 ? -0.228 -23.613 -0.826 1.00 32.72 268 SER A O 1
ATOM 2121 N N . GLU A 1 269 ? 1.987 -23.967 -0.622 1.00 33.47 269 GLU A N 1
ATOM 2122 C CA . GLU A 1 269 ? 2.352 -25.343 -1.024 1.00 33.47 269 GLU A CA 1
ATOM 2123 C C . GLU A 1 269 ? 3.612 -25.289 -1.908 1.00 33.47 269 GLU A C 1
ATOM 2125 O O . GLU A 1 269 ? 3.775 -24.395 -2.730 1.00 33.47 269 GLU A O 1
ATOM 2130 N N . ALA A 1 270 ? 4.522 -26.244 -1.686 1.00 36.28 270 ALA A N 1
ATOM 2131 C CA . ALA A 1 270 ? 5.826 -26.427 -2.332 1.00 36.28 270 ALA A CA 1
ATOM 2132 C C . ALA A 1 270 ? 5.973 -25.789 -3.733 1.00 36.28 270 ALA A C 1
ATOM 2134 O O . ALA A 1 270 ? 5.651 -26.403 -4.751 1.00 36.28 270 ALA A O 1
ATOM 2135 N N . CYS A 1 271 ? 6.516 -24.569 -3.782 1.00 35.22 271 CYS A N 1
ATOM 2136 C CA . CYS A 1 271 ? 6.675 -23.818 -5.022 1.00 35.22 271 CYS A CA 1
ATOM 2137 C C . CYS A 1 271 ? 8.060 -24.100 -5.652 1.00 35.22 271 CYS A C 1
ATOM 2139 O O . CYS A 1 271 ? 9.081 -24.036 -4.958 1.00 35.22 271 CYS A O 1
ATOM 2141 N N . PRO A 1 272 ? 8.142 -24.456 -6.948 1.00 38.28 272 PRO A N 1
ATOM 2142 C CA . PRO A 1 272 ? 9.412 -24.663 -7.641 1.00 38.28 272 PRO A CA 1
ATOM 2143 C C . PRO A 1 272 ? 10.122 -23.321 -7.815 1.00 38.28 272 PRO A C 1
ATOM 2145 O O . PRO A 1 272 ? 9.486 -22.422 -8.340 1.00 38.28 272 PRO A O 1
ATOM 2148 N N . LYS A 1 273 ? 11.407 -23.210 -7.423 1.00 50.25 273 LYS A N 1
ATOM 2149 C CA . LYS A 1 273 ? 12.324 -22.051 -7.602 1.00 50.25 273 LYS A CA 1
ATOM 2150 C C . LYS A 1 273 ? 11.681 -20.831 -8.273 1.00 50.25 273 LYS A C 1
ATOM 2152 O O . LYS A 1 273 ? 11.979 -20.513 -9.427 1.00 50.25 273 LYS A O 1
ATOM 2157 N N . THR A 1 274 ? 10.769 -20.184 -7.565 1.00 62.84 274 THR A N 1
ATOM 2158 C CA . THR A 1 274 ? 10.025 -19.053 -8.095 1.00 62.84 274 THR A CA 1
ATOM 2159 C C . THR A 1 274 ? 10.887 -17.824 -7.881 1.00 62.84 274 THR A C 1
ATOM 2161 O O . THR A 1 274 ? 11.617 -17.702 -6.892 1.00 62.84 274 THR A O 1
ATOM 2164 N N . ILE A 1 275 ? 10.876 -16.932 -8.861 1.00 65.38 275 ILE A N 1
ATOM 2165 C CA . ILE A 1 275 ? 11.546 -15.642 -8.739 1.00 65.38 275 ILE A CA 1
ATOM 2166 C C . ILE A 1 275 ? 10.882 -14.926 -7.569 1.00 65.38 275 ILE A C 1
ATOM 2168 O O . ILE A 1 275 ? 9.671 -14.731 -7.591 1.00 65.38 275 ILE A O 1
ATOM 2172 N N . GLY A 1 276 ? 11.663 -14.572 -6.557 1.00 74.50 276 GLY A N 1
ATOM 2173 C CA . GLY A 1 276 ? 11.203 -13.763 -5.440 1.00 74.50 276 GLY A CA 1
ATOM 2174 C C . GLY A 1 276 ? 11.659 -12.326 -5.601 1.00 74.50 276 GLY A C 1
ATOM 2175 O O . GLY A 1 276 ? 12.725 -12.053 -6.162 1.00 74.50 276 GLY A O 1
ATOM 2176 N N . VAL A 1 277 ? 10.860 -11.413 -5.069 1.00 76.50 277 VAL A N 1
ATOM 2177 C CA . VAL A 1 277 ? 11.217 -10.007 -4.926 1.00 76.50 277 VAL A CA 1
ATOM 2178 C C . VAL A 1 277 ? 11.524 -9.763 -3.461 1.00 76.50 277 VAL A C 1
ATOM 2180 O O . VAL A 1 277 ? 10.668 -9.924 -2.592 1.00 76.50 277 VAL A O 1
ATOM 2183 N N . LEU A 1 278 ? 12.768 -9.386 -3.205 1.00 79.62 278 LEU A N 1
ATOM 2184 C CA . LEU A 1 278 ? 13.234 -8.908 -1.922 1.00 79.62 278 LEU A CA 1
ATOM 2185 C C . LEU A 1 278 ? 12.944 -7.412 -1.817 1.00 79.62 278 LEU A C 1
ATOM 2187 O O . LEU A 1 278 ? 13.486 -6.609 -2.575 1.00 79.62 278 LEU A O 1
ATOM 2191 N N . MET A 1 279 ? 12.120 -7.040 -0.850 1.00 81.19 279 MET A N 1
ATOM 2192 C CA . MET A 1 279 ? 11.875 -5.667 -0.434 1.00 81.19 279 MET A CA 1
ATOM 2193 C C . MET A 1 279 ? 12.744 -5.363 0.782 1.00 81.19 279 MET A C 1
ATOM 2195 O O . MET A 1 279 ? 12.527 -5.920 1.860 1.00 81.19 279 MET A O 1
ATOM 2199 N N . THR A 1 280 ? 13.725 -4.472 0.634 1.00 75.25 280 THR A N 1
ATOM 2200 C CA . THR A 1 280 ? 14.621 -4.115 1.740 1.00 75.25 280 THR A CA 1
ATOM 2201 C C . THR A 1 280 ? 14.881 -2.621 1.860 1.00 75.25 280 THR A C 1
ATOM 2203 O O . THR A 1 280 ? 15.066 -1.919 0.869 1.00 75.25 280 THR A O 1
ATOM 2206 N N . ASN A 1 281 ? 14.934 -2.114 3.093 1.00 70.75 281 ASN A N 1
ATOM 2207 C CA . ASN A 1 281 ? 15.401 -0.752 3.386 1.00 70.75 281 ASN A CA 1
ATOM 2208 C C . ASN A 1 281 ? 16.845 -0.721 3.938 1.00 70.75 281 ASN A C 1
ATOM 2210 O O . ASN A 1 281 ? 17.318 0.332 4.374 1.00 70.75 281 ASN A O 1
ATOM 2214 N N . GLY A 1 282 ? 17.530 -1.873 3.965 1.00 63.94 282 GLY A N 1
ATOM 2215 C CA . GLY A 1 282 ? 18.903 -2.028 4.455 1.00 63.94 282 GLY A CA 1
ATOM 2216 C C . GLY A 1 282 ? 19.084 -1.857 5.968 1.00 63.94 282 GLY A C 1
ATOM 2217 O O . GLY A 1 282 ? 20.215 -1.708 6.430 1.00 63.94 282 GLY A O 1
ATOM 2218 N N . ARG A 1 283 ? 17.998 -1.819 6.750 1.00 64.38 283 ARG A N 1
ATOM 2219 C CA . ARG A 1 283 ? 18.058 -1.666 8.213 1.00 64.38 283 ARG A CA 1
ATOM 2220 C C . ARG A 1 283 ? 17.251 -2.714 8.952 1.00 64.38 283 ARG A C 1
ATOM 2222 O O . ARG A 1 283 ? 17.784 -3.376 9.832 1.00 64.38 283 ARG A O 1
ATOM 2229 N N . ASN A 1 284 ? 15.957 -2.770 8.676 1.00 57.06 284 ASN A N 1
ATOM 2230 C CA . ASN A 1 284 ? 15.012 -3.543 9.479 1.00 57.06 284 ASN A CA 1
ATOM 2231 C C . ASN A 1 284 ? 13.798 -4.032 8.691 1.00 57.06 284 ASN A C 1
ATOM 2233 O O . ASN A 1 284 ? 12.951 -4.698 9.273 1.00 57.06 284 ASN A O 1
ATOM 2237 N N . VAL A 1 285 ? 13.683 -3.670 7.415 1.00 63.38 285 VAL A N 1
ATOM 2238 C CA . VAL A 1 285 ? 12.689 -4.229 6.503 1.00 63.38 285 VAL A CA 1
ATOM 2239 C C . VAL A 1 285 ? 13.435 -5.181 5.590 1.00 63.38 285 VAL A C 1
ATOM 2241 O O . VAL A 1 285 ? 14.345 -4.753 4.878 1.00 63.38 285 VAL A O 1
ATOM 2244 N N . GLU A 1 286 ? 13.057 -6.448 5.648 1.00 71.75 286 GLU A N 1
ATOM 2245 C CA . GLU A 1 286 ? 13.475 -7.484 4.717 1.00 71.75 286 GLU A CA 1
ATOM 2246 C C . GLU A 1 286 ? 12.273 -8.401 4.500 1.00 71.75 286 GLU A C 1
ATOM 2248 O O . GLU A 1 286 ? 11.875 -9.143 5.395 1.00 71.75 286 GLU A O 1
ATOM 2253 N N . LEU A 1 287 ? 11.625 -8.262 3.348 1.00 74.62 287 LEU A N 1
ATOM 2254 C CA . LEU A 1 287 ? 10.392 -8.967 3.021 1.00 74.62 287 LEU A CA 1
ATOM 2255 C C . LEU A 1 287 ? 10.542 -9.651 1.673 1.00 74.62 287 LEU A C 1
ATOM 2257 O O . LEU A 1 287 ? 10.988 -9.032 0.711 1.00 74.62 287 LEU A O 1
ATOM 2261 N N . TRP A 1 288 ? 10.139 -10.912 1.607 1.00 78.12 288 TRP A N 1
ATOM 2262 C CA . TRP A 1 288 ? 10.113 -11.679 0.372 1.00 78.12 288 TRP A CA 1
ATOM 2263 C C . TRP A 1 288 ? 8.673 -11.826 -0.092 1.00 78.12 288 TRP A C 1
ATOM 2265 O O . TRP A 1 288 ? 7.809 -12.188 0.699 1.00 78.12 288 TRP A O 1
ATOM 2275 N N . SER A 1 289 ? 8.425 -11.549 -1.367 1.00 79.38 289 SER A N 1
ATOM 2276 C CA . SER A 1 289 ? 7.111 -11.744 -1.980 1.00 79.38 289 SER A CA 1
ATOM 2277 C C . SER A 1 289 ? 7.247 -12.228 -3.415 1.00 79.38 289 SER A C 1
ATOM 2279 O O . SER A 1 289 ? 8.331 -12.136 -4.009 1.00 79.38 289 SER A O 1
ATOM 2281 N N . ARG A 1 290 ? 6.161 -12.746 -3.993 1.00 82.62 290 ARG A N 1
ATOM 2282 C CA . ARG A 1 290 ? 6.126 -13.027 -5.431 1.00 82.62 290 ARG A CA 1
ATOM 2283 C C . ARG A 1 290 ? 5.972 -11.705 -6.198 1.00 82.62 290 ARG A C 1
ATOM 2285 O O . ARG A 1 290 ? 5.423 -10.752 -5.651 1.00 82.62 290 ARG A O 1
ATOM 2292 N N . PRO A 1 291 ? 6.465 -11.610 -7.446 1.00 83.06 291 PRO A N 1
ATOM 2293 C CA . PRO A 1 291 ? 6.307 -10.406 -8.259 1.00 83.06 291 PRO A CA 1
ATOM 2294 C C . PRO A 1 291 ? 4.844 -10.007 -8.494 1.00 83.06 291 PRO A C 1
ATOM 2296 O O . PRO A 1 291 ? 4.550 -8.820 -8.501 1.00 83.06 291 PRO A O 1
ATOM 2299 N N . GLU A 1 292 ? 3.946 -10.983 -8.654 1.00 83.69 292 GLU A N 1
ATOM 2300 C CA . GLU A 1 292 ? 2.497 -10.764 -8.820 1.00 83.69 292 GLU A CA 1
ATOM 2301 C C . GLU A 1 292 ? 1.845 -10.110 -7.589 1.00 83.69 292 GLU A C 1
ATOM 2303 O O . GLU A 1 292 ? 0.884 -9.356 -7.715 1.00 83.69 292 GLU A O 1
ATOM 2308 N N . ASP A 1 293 ? 2.444 -10.305 -6.414 1.00 81.56 293 ASP A N 1
ATOM 2309 C CA . ASP A 1 293 ? 1.956 -9.786 -5.137 1.00 81.56 293 ASP A CA 1
ATOM 2310 C C . ASP A 1 293 ? 2.536 -8.395 -4.822 1.00 81.56 293 ASP A C 1
ATOM 2312 O O . ASP A 1 293 ? 2.368 -7.876 -3.721 1.00 81.56 293 ASP A O 1
ATOM 2316 N N . VAL A 1 294 ? 3.304 -7.787 -5.727 1.00 84.75 294 VAL A N 1
ATOM 2317 C CA . VAL A 1 294 ? 3.974 -6.502 -5.494 1.00 84.75 294 VAL A CA 1
ATOM 2318 C C . VAL A 1 294 ? 3.497 -5.501 -6.529 1.00 84.75 294 VAL A C 1
ATOM 2320 O O . VAL A 1 294 ? 3.693 -5.696 -7.721 1.00 84.75 294 VAL A O 1
ATOM 2323 N N . GLU A 1 295 ? 2.946 -4.376 -6.082 1.00 88.06 295 GLU A N 1
ATOM 2324 C CA . GLU A 1 295 ? 2.629 -3.253 -6.957 1.00 88.06 295 GLU A CA 1
ATOM 2325 C C . GLU A 1 295 ? 3.630 -2.112 -6.744 1.00 88.06 295 GLU A C 1
ATOM 2327 O O . GLU A 1 295 ? 3.973 -1.733 -5.616 1.00 88.06 295 GLU A O 1
ATOM 2332 N N . VAL A 1 296 ? 4.068 -1.504 -7.842 1.00 87.94 296 VAL A N 1
ATOM 2333 C CA . VAL A 1 296 ? 4.978 -0.353 -7.845 1.00 87.94 296 VAL A CA 1
ATOM 2334 C C . VAL A 1 296 ? 4.264 0.904 -8.319 1.00 87.94 296 VAL A C 1
ATOM 2336 O O . VAL A 1 296 ? 3.252 0.834 -9.012 1.00 87.94 296 VAL A O 1
ATOM 2339 N N . THR A 1 297 ? 4.755 2.086 -7.951 1.00 86.19 297 THR A N 1
ATOM 2340 C CA . THR A 1 297 ? 4.126 3.331 -8.409 1.00 86.19 297 THR A CA 1
ATOM 2341 C C . THR A 1 297 ? 4.251 3.460 -9.926 1.00 86.19 297 THR A C 1
ATOM 2343 O O . THR A 1 297 ? 5.322 3.203 -10.481 1.00 86.19 297 THR A O 1
ATOM 2346 N N . GLU A 1 298 ? 3.181 3.905 -10.589 1.00 87.25 298 GLU A N 1
ATOM 2347 C CA . GLU A 1 298 ? 3.137 4.080 -12.049 1.00 87.25 298 GLU A CA 1
ATOM 2348 C C . GLU A 1 298 ? 4.279 4.972 -12.561 1.00 87.25 298 GLU A C 1
ATOM 2350 O O . GLU A 1 298 ? 4.942 4.652 -13.546 1.00 87.25 298 GLU A O 1
ATOM 2355 N N . GLU A 1 299 ? 4.577 6.056 -11.841 1.00 85.88 299 GLU A N 1
ATOM 2356 C CA . GLU A 1 299 ? 5.686 6.959 -12.158 1.00 85.88 299 GLU A CA 1
ATOM 2357 C C . GLU A 1 299 ? 7.043 6.240 -12.133 1.00 85.88 299 GLU A C 1
ATOM 2359 O O . GLU A 1 299 ? 7.840 6.379 -13.065 1.00 85.88 299 GLU A O 1
ATOM 2364 N N . SER A 1 300 ? 7.303 5.434 -11.096 1.00 87.44 300 SER A N 1
ATOM 2365 C CA . SER A 1 300 ? 8.568 4.703 -10.981 1.00 87.44 300 SER A CA 1
ATOM 2366 C C . SER A 1 300 ? 8.682 3.590 -12.024 1.00 87.44 300 SER A C 1
ATOM 2368 O O . SER A 1 300 ? 9.755 3.422 -12.607 1.00 87.44 300 SER A O 1
ATOM 2370 N N . ALA A 1 301 ? 7.577 2.895 -12.322 1.00 88.56 301 ALA A N 1
ATOM 2371 C CA . ALA A 1 301 ? 7.497 1.890 -13.378 1.00 88.56 301 ALA A CA 1
ATOM 2372 C C . ALA A 1 301 ? 7.823 2.498 -14.745 1.00 88.56 301 ALA A C 1
ATOM 2374 O O . ALA A 1 301 ? 8.747 2.044 -15.424 1.00 88.56 301 ALA A O 1
ATOM 2375 N N . ARG A 1 302 ? 7.138 3.589 -15.108 1.00 87.00 302 ARG A N 1
ATOM 2376 C CA . ARG A 1 302 ? 7.371 4.314 -16.361 1.00 87.00 302 ARG A CA 1
ATOM 2377 C C . ARG A 1 302 ? 8.812 4.807 -16.465 1.00 87.00 302 ARG A C 1
ATOM 2379 O O . ARG A 1 302 ? 9.439 4.635 -17.507 1.00 87.00 302 ARG A O 1
ATOM 2386 N N . SER A 1 303 ? 9.350 5.392 -15.396 1.00 84.38 303 SER A N 1
ATOM 2387 C CA . SER A 1 303 ? 10.733 5.882 -15.364 1.00 84.38 303 SER A CA 1
ATOM 2388 C C . SER A 1 303 ? 11.747 4.751 -15.584 1.00 84.38 303 SER A C 1
ATOM 2390 O O . SER A 1 303 ? 12.647 4.879 -16.417 1.00 84.38 303 SER A O 1
ATOM 2392 N N . ALA A 1 304 ? 11.565 3.605 -14.918 1.00 84.50 304 ALA A N 1
ATOM 2393 C CA . ALA A 1 304 ? 12.443 2.446 -15.073 1.00 84.50 304 ALA A CA 1
ATOM 2394 C C . ALA A 1 304 ? 12.381 1.844 -16.489 1.00 84.50 304 ALA A C 1
ATOM 2396 O O . ALA A 1 304 ? 13.419 1.504 -17.064 1.00 84.50 304 ALA A O 1
ATOM 2397 N N . LEU A 1 305 ? 11.183 1.757 -17.077 1.00 86.25 305 LEU A N 1
ATOM 2398 C CA . LEU A 1 305 ? 10.974 1.303 -18.455 1.00 86.25 305 LEU A CA 1
ATOM 2399 C C . LEU A 1 305 ? 11.625 2.250 -19.473 1.00 86.25 305 LEU A C 1
ATOM 2401 O O . LEU A 1 305 ? 12.354 1.803 -20.361 1.00 86.25 305 LEU A O 1
ATOM 2405 N N . MET A 1 306 ? 11.433 3.564 -19.310 1.00 82.19 306 MET A N 1
ATOM 2406 C CA . MET A 1 306 ? 12.068 4.581 -20.152 1.00 82.19 306 MET A CA 1
ATOM 2407 C C . MET A 1 306 ? 13.594 4.540 -20.045 1.00 82.19 306 MET A C 1
ATOM 2409 O O . MET A 1 306 ? 14.279 4.642 -21.061 1.00 82.19 306 MET A O 1
ATOM 2413 N N . GLU A 1 307 ? 14.149 4.348 -18.846 1.00 80.31 307 GLU A N 1
ATOM 2414 C CA . GLU A 1 307 ? 15.594 4.224 -18.663 1.00 80.31 307 GLU A CA 1
ATOM 2415 C C . GLU A 1 307 ? 16.155 2.967 -19.329 1.00 80.31 307 GLU A C 1
ATOM 2417 O O . GLU A 1 307 ? 17.194 3.048 -19.989 1.00 80.31 307 GLU A O 1
ATOM 2422 N N . LEU A 1 308 ? 15.500 1.812 -19.171 1.00 80.69 308 LEU A N 1
ATOM 2423 C CA . LEU A 1 308 ? 15.916 0.582 -19.844 1.00 80.69 308 LEU A CA 1
ATOM 2424 C C . LEU A 1 308 ? 15.919 0.786 -21.362 1.00 80.69 308 LEU A C 1
ATOM 2426 O O . LEU A 1 308 ? 16.924 0.503 -22.018 1.00 80.69 308 LEU A O 1
ATOM 2430 N N . ASN A 1 309 ? 14.839 1.350 -21.902 1.00 80.56 309 ASN A N 1
ATOM 2431 C CA . ASN A 1 309 ? 14.735 1.659 -23.320 1.00 80.56 309 ASN A CA 1
ATOM 2432 C C . ASN A 1 309 ? 15.845 2.635 -23.769 1.00 80.56 309 ASN A C 1
ATOM 2434 O O . ASN A 1 309 ? 16.533 2.403 -24.764 1.00 80.56 309 ASN A O 1
ATOM 2438 N N . TRP A 1 310 ? 16.118 3.687 -22.992 1.00 74.75 310 TRP A N 1
ATOM 2439 C CA . TRP A 1 310 ? 17.207 4.627 -23.269 1.00 74.75 310 TRP A CA 1
ATOM 2440 C C . TRP A 1 310 ? 18.585 3.949 -23.257 1.00 74.75 310 TRP A C 1
ATOM 2442 O O . TRP A 1 310 ? 19.397 4.170 -24.160 1.00 74.75 310 TRP A O 1
ATOM 2452 N N . LYS A 1 311 ? 18.855 3.096 -22.259 1.00 75.06 311 LYS A N 1
ATOM 2453 C CA . LYS A 1 311 ? 20.112 2.342 -22.140 1.00 75.06 311 LYS A CA 1
ATOM 2454 C C . LYS A 1 311 ? 20.322 1.454 -23.362 1.00 75.06 311 LYS A C 1
ATOM 2456 O O . LYS A 1 311 ? 21.399 1.513 -23.956 1.00 75.06 311 LYS A O 1
ATOM 2461 N N . LEU A 1 312 ? 19.304 0.696 -23.771 1.00 75.62 312 LEU A N 1
ATOM 2462 C CA . LEU A 1 312 ? 19.376 -0.178 -24.947 1.00 75.62 312 LEU A CA 1
ATOM 2463 C C . LEU A 1 312 ? 19.700 0.626 -26.219 1.00 75.62 312 LEU A C 1
ATOM 2465 O O . LEU A 1 312 ? 20.509 0.209 -27.044 1.00 75.62 312 LEU A O 1
ATOM 2469 N N . ASN A 1 313 ? 19.192 1.852 -26.334 1.00 71.31 313 ASN A N 1
ATOM 2470 C CA . ASN A 1 313 ? 19.411 2.689 -27.515 1.00 71.31 313 ASN A CA 1
ATOM 2471 C C . ASN A 1 313 ? 20.648 3.592 -27.463 1.00 71.31 313 ASN A C 1
ATOM 2473 O O . ASN A 1 313 ? 20.971 4.259 -28.453 1.00 71.31 313 ASN A O 1
ATOM 2477 N N . ARG A 1 314 ? 21.398 3.591 -26.356 1.00 71.44 314 ARG A N 1
ATOM 2478 C CA . ARG A 1 314 ? 22.541 4.490 -26.135 1.00 71.44 314 ARG A CA 1
ATOM 2479 C C . ARG A 1 314 ? 23.592 4.417 -27.244 1.00 71.44 314 ARG A C 1
ATOM 2481 O O . ARG A 1 314 ? 24.116 5.454 -27.654 1.00 71.44 314 ARG A O 1
ATOM 2488 N N . LEU A 1 315 ? 23.907 3.221 -27.743 1.00 67.25 315 LEU A N 1
ATOM 2489 C CA . LEU A 1 315 ? 24.874 3.067 -28.833 1.00 67.25 315 LEU A CA 1
ATOM 2490 C C . LEU A 1 315 ? 24.364 3.630 -30.160 1.00 67.25 315 LEU A C 1
ATOM 2492 O O . LEU A 1 315 ? 25.109 4.331 -30.844 1.00 67.25 315 LEU A O 1
ATOM 2496 N N . ARG A 1 316 ? 23.104 3.356 -30.518 1.00 71.31 316 ARG A N 1
ATOM 2497 C CA . ARG A 1 316 ? 22.500 3.882 -31.752 1.00 71.31 316 ARG A CA 1
ATOM 2498 C C . ARG A 1 316 ? 22.492 5.406 -31.730 1.00 71.31 316 ARG A C 1
ATOM 2500 O O . ARG A 1 316 ? 22.905 6.041 -32.698 1.00 71.31 316 ARG A O 1
ATOM 2507 N N . LEU A 1 317 ? 22.152 5.989 -30.580 1.00 66.62 317 LEU A N 1
ATOM 2508 C CA . LEU A 1 317 ? 22.233 7.431 -30.354 1.00 66.62 317 LEU A CA 1
ATOM 2509 C C . LEU A 1 317 ? 23.662 7.965 -30.496 1.00 66.62 317 LEU A C 1
ATOM 2511 O O . LEU A 1 317 ? 23.869 8.993 -31.141 1.00 66.62 317 LEU A O 1
ATOM 2515 N N . ALA A 1 318 ? 24.664 7.266 -29.958 1.00 69.56 318 ALA A N 1
ATOM 2516 C CA . ALA A 1 318 ? 26.064 7.664 -30.099 1.00 69.56 318 ALA A CA 1
ATOM 2517 C C . ALA A 1 318 ? 26.533 7.643 -31.567 1.00 69.56 318 ALA A C 1
ATOM 2519 O O . ALA A 1 318 ? 27.254 8.549 -31.994 1.00 69.56 318 ALA A O 1
ATOM 2520 N N . VAL A 1 319 ? 26.096 6.653 -32.355 1.00 71.50 319 VAL A N 1
ATOM 2521 C CA . VAL A 1 319 ? 26.383 6.568 -33.796 1.00 71.50 319 VAL A CA 1
ATOM 2522 C C . VAL A 1 319 ? 25.747 7.736 -34.549 1.00 71.50 319 VAL A C 1
ATOM 2524 O O . VAL A 1 319 ? 26.441 8.406 -35.315 1.00 71.50 319 VAL A O 1
ATOM 2527 N N . VAL A 1 320 ? 24.472 8.046 -34.290 1.00 70.88 320 VAL A N 1
ATOM 2528 C CA . VAL A 1 320 ? 23.776 9.190 -34.910 1.00 70.88 320 VAL A CA 1
ATOM 2529 C C . VAL A 1 320 ? 24.452 10.512 -34.538 1.00 70.88 320 VAL A C 1
ATOM 2531 O O . VAL A 1 320 ? 24.750 11.327 -35.411 1.00 70.88 320 VAL A O 1
ATOM 2534 N N . GLN A 1 321 ? 24.780 10.720 -33.261 1.00 72.62 321 GLN A N 1
ATOM 2535 C CA . GLN A 1 321 ? 25.469 11.930 -32.807 1.00 72.62 321 GLN A CA 1
ATOM 2536 C C . GLN A 1 321 ? 26.864 12.071 -33.426 1.00 72.62 321 GLN A C 1
ATOM 2538 O O . GLN A 1 321 ? 27.261 13.173 -33.814 1.00 72.62 321 GLN A O 1
ATOM 2543 N N . ARG A 1 322 ? 27.612 10.970 -33.562 1.00 76.69 322 ARG A N 1
ATOM 2544 C CA . ARG A 1 322 ? 28.907 10.967 -34.252 1.00 76.69 322 ARG A CA 1
ATOM 2545 C C . ARG A 1 322 ? 28.745 11.307 -35.731 1.00 76.69 322 ARG A C 1
ATOM 2547 O O . ARG A 1 322 ? 29.486 12.153 -36.225 1.00 76.69 322 ARG A O 1
ATOM 2554 N N . ALA A 1 323 ? 27.767 10.710 -36.409 1.00 77.50 323 ALA A N 1
ATOM 2555 C CA . ALA A 1 323 ? 27.468 11.010 -37.804 1.00 77.50 323 ALA A CA 1
ATOM 2556 C C . ALA A 1 323 ? 27.096 12.489 -37.999 1.00 77.50 323 ALA A C 1
ATOM 2558 O O . ALA A 1 323 ? 27.605 13.116 -38.924 1.00 77.50 323 ALA A O 1
ATOM 2559 N N . ARG A 1 324 ? 26.309 13.082 -37.087 1.00 76.62 324 ARG A N 1
ATOM 2560 C CA . ARG A 1 324 ? 25.987 14.522 -37.084 1.00 76.62 324 ARG A CA 1
ATOM 2561 C C . ARG A 1 324 ? 27.230 15.398 -36.934 1.00 76.62 324 ARG A C 1
ATOM 2563 O O . ARG A 1 324 ? 27.434 16.290 -37.751 1.00 76.62 324 ARG A O 1
ATOM 2570 N N . ARG A 1 325 ? 28.094 15.113 -35.950 1.00 80.81 325 ARG A N 1
ATOM 2571 C CA . ARG A 1 325 ? 29.362 15.848 -35.743 1.00 80.81 325 ARG A CA 1
ATOM 2572 C C . ARG A 1 325 ? 30.305 15.755 -36.942 1.00 80.81 325 ARG A C 1
ATOM 2574 O O . ARG A 1 325 ? 31.087 16.665 -37.174 1.00 80.81 325 ARG A O 1
ATOM 2581 N N . GLN A 1 326 ? 30.253 14.644 -37.672 1.00 86.38 326 GLN A N 1
ATO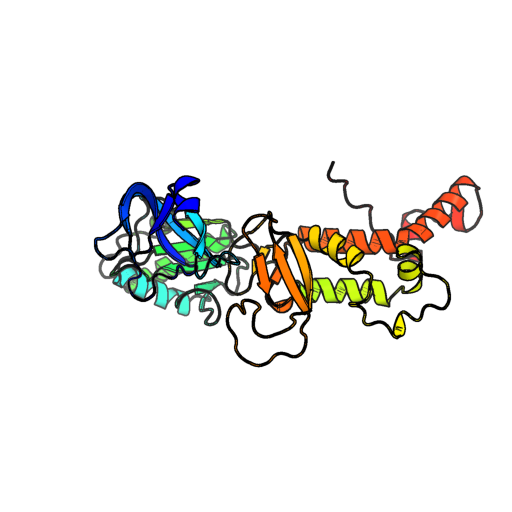M 2582 C CA . GLN A 1 326 ? 31.097 14.381 -38.838 1.00 86.38 326 GLN A CA 1
ATOM 2583 C C . GLN A 1 326 ? 30.402 14.717 -40.169 1.00 86.38 326 GLN A C 1
ATOM 2585 O O . GLN A 1 326 ? 30.967 14.460 -41.227 1.00 86.38 326 GLN A O 1
ATOM 2590 N N . HIS A 1 327 ? 29.185 15.275 -40.128 1.00 80.56 327 HIS A N 1
ATOM 2591 C CA . HIS A 1 327 ? 28.351 15.579 -41.297 1.00 80.56 327 HIS A CA 1
ATOM 2592 C C . HIS A 1 327 ? 28.155 14.389 -42.264 1.00 80.56 327 HIS A C 1
ATOM 2594 O O . HIS A 1 327 ? 27.983 14.571 -43.471 1.00 80.56 327 HIS A O 1
ATOM 2600 N N . LEU A 1 328 ? 28.153 13.160 -41.735 1.00 76.06 328 LEU A N 1
ATOM 2601 C CA . LEU A 1 328 ? 28.030 11.925 -42.510 1.00 76.06 328 LEU A CA 1
ATOM 2602 C C . LEU A 1 328 ? 26.567 11.661 -42.883 1.00 76.06 328 LEU A C 1
ATOM 2604 O O . LEU A 1 328 ? 25.741 11.271 -42.053 1.00 76.06 328 LEU A O 1
ATOM 2608 N N . ARG A 1 329 ? 26.242 11.877 -44.158 1.00 73.00 329 ARG A N 1
ATOM 2609 C CA . ARG A 1 329 ? 24.918 11.606 -44.736 1.00 73.00 329 ARG A CA 1
ATOM 2610 C C . ARG A 1 329 ? 24.761 10.108 -45.061 1.00 73.00 329 ARG A C 1
ATOM 2612 O O . ARG A 1 329 ? 25.752 9.481 -45.425 1.00 73.00 329 ARG A O 1
ATOM 2619 N N . PRO A 1 330 ? 23.546 9.531 -44.959 1.00 69.81 330 PRO A N 1
ATOM 2620 C CA . PRO A 1 330 ? 22.269 10.201 -44.683 1.00 69.81 330 PRO A CA 1
ATOM 2621 C C . PRO A 1 330 ? 21.947 10.375 -43.190 1.00 69.81 330 PRO A C 1
ATOM 2623 O O . PRO A 1 330 ? 21.068 11.160 -42.859 1.00 69.81 330 PRO A O 1
ATOM 2626 N N . LEU A 1 331 ? 22.673 9.712 -42.284 1.00 66.44 331 LEU A N 1
ATOM 2627 C CA . LEU A 1 331 ? 22.369 9.697 -40.844 1.00 66.44 331 LEU A CA 1
ATOM 2628 C C . LEU A 1 331 ? 22.374 11.091 -40.197 1.00 66.44 331 LEU A C 1
ATOM 2630 O O . LEU A 1 331 ? 21.572 11.361 -39.308 1.00 66.44 331 LEU A O 1
ATOM 2634 N N . ALA A 1 332 ? 23.237 11.995 -40.665 1.00 65.06 332 ALA A N 1
ATOM 2635 C CA . ALA A 1 332 ? 23.282 13.377 -40.194 1.00 65.06 332 ALA A CA 1
ATOM 2636 C C . ALA A 1 332 ? 22.031 14.212 -40.546 1.00 65.06 332 ALA A C 1
ATOM 2638 O O . ALA A 1 332 ? 21.865 15.285 -39.974 1.00 65.06 332 ALA A O 1
ATOM 2639 N N . LEU A 1 333 ? 21.190 13.751 -41.483 1.00 67.31 333 LEU A N 1
ATOM 2640 C CA . LEU A 1 333 ? 19.986 14.450 -41.954 1.00 67.31 333 LEU A CA 1
ATOM 2641 C C . LEU A 1 333 ? 18.693 13.957 -41.296 1.00 67.31 333 LEU A C 1
ATOM 2643 O O . LEU A 1 333 ? 17.635 14.506 -41.582 1.00 67.31 333 LEU A O 1
ATOM 2647 N N . LEU A 1 334 ? 18.754 12.928 -40.446 1.00 66.69 334 LEU A N 1
ATOM 2648 C CA . LEU A 1 334 ? 17.588 12.512 -39.674 1.00 66.69 334 LEU A CA 1
ATOM 2649 C C . LEU A 1 334 ? 17.257 13.619 -38.663 1.00 66.69 334 LEU A C 1
ATOM 2651 O O . LEU A 1 334 ? 18.038 13.851 -37.733 1.00 66.69 334 LEU A O 1
ATOM 2655 N N . GLU A 1 335 ? 16.127 14.304 -38.861 1.00 60.78 335 GLU A N 1
ATOM 2656 C CA . GLU A 1 335 ? 15.501 15.175 -37.853 1.00 60.78 335 GLU A CA 1
ATOM 2657 C C . GLU A 1 335 ? 15.228 14.359 -36.583 1.00 60.78 335 GLU A C 1
ATOM 2659 O O . GLU A 1 335 ? 15.072 13.144 -36.677 1.00 60.78 335 GLU A O 1
ATOM 2664 N N . ASP A 1 336 ? 15.208 14.968 -35.395 1.00 55.31 336 ASP A N 1
ATOM 2665 C CA . ASP A 1 336 ? 15.013 14.207 -34.147 1.00 55.31 336 ASP A CA 1
ATOM 2666 C C . ASP A 1 336 ? 13.694 13.414 -34.163 1.00 55.31 336 ASP A C 1
ATOM 2668 O O . ASP A 1 336 ? 13.683 12.254 -33.760 1.00 55.31 336 ASP A O 1
ATOM 2672 N N . ASP A 1 337 ? 12.650 13.961 -34.789 1.00 44.75 337 ASP A N 1
ATOM 2673 C CA . ASP A 1 337 ? 11.344 13.318 -34.972 1.00 44.75 337 ASP A CA 1
ATOM 2674 C C . ASP A 1 337 ? 11.378 12.193 -36.028 1.00 44.75 337 ASP A C 1
ATOM 2676 O O . ASP A 1 337 ? 10.704 11.172 -35.902 1.00 44.75 337 ASP A O 1
ATOM 2680 N N . ALA A 1 338 ? 12.215 12.324 -37.064 1.00 50.78 338 ALA A N 1
ATOM 2681 C CA . ALA A 1 338 ? 12.419 11.292 -38.083 1.00 50.78 338 ALA A CA 1
ATOM 2682 C C . ALA A 1 338 ? 13.369 10.185 -37.601 1.00 50.78 338 ALA A C 1
ATOM 2684 O O . ALA A 1 338 ? 13.175 9.022 -37.931 1.00 50.78 338 ALA A O 1
ATOM 2685 N N . ALA A 1 339 ? 14.369 10.510 -36.779 1.00 50.09 339 ALA A N 1
ATOM 2686 C CA . ALA A 1 339 ? 15.146 9.538 -36.022 1.00 50.09 339 ALA A CA 1
ATOM 2687 C C . ALA A 1 339 ? 14.230 8.810 -35.028 1.00 50.09 339 ALA A C 1
ATOM 2689 O O . ALA A 1 339 ? 14.307 7.594 -34.910 1.00 50.09 339 ALA A O 1
ATOM 2690 N N . TYR A 1 340 ? 13.303 9.519 -34.384 1.00 49.59 340 TYR A N 1
ATOM 2691 C CA . TYR A 1 340 ? 12.290 8.931 -33.514 1.00 49.59 340 TYR A CA 1
ATOM 2692 C C . TYR A 1 340 ? 11.342 7.986 -34.269 1.00 49.59 340 TYR A C 1
ATOM 2694 O O . TYR A 1 340 ? 11.041 6.915 -33.762 1.00 49.59 340 TYR A O 1
ATOM 2702 N N . LEU A 1 341 ? 10.936 8.310 -35.501 1.00 46.12 341 LEU A N 1
ATOM 2703 C CA . LEU A 1 341 ? 10.070 7.461 -36.336 1.00 46.12 341 LEU A CA 1
ATOM 2704 C C . LEU A 1 341 ? 10.804 6.301 -37.034 1.00 46.12 341 LEU A C 1
ATOM 2706 O O . LEU A 1 341 ? 10.241 5.220 -37.170 1.00 46.12 341 LEU A O 1
ATOM 2710 N N . VAL A 1 342 ? 12.052 6.501 -37.470 1.00 49.78 342 VAL A N 1
ATOM 2711 C CA . VAL A 1 342 ? 12.896 5.453 -38.083 1.00 49.78 342 VAL A CA 1
ATOM 2712 C C . VAL A 1 342 ? 13.404 4.477 -37.027 1.00 49.78 342 VAL A C 1
ATOM 2714 O O . VAL A 1 342 ? 13.606 3.302 -37.329 1.00 49.78 342 VAL A O 1
ATOM 2717 N N . PHE A 1 343 ? 13.601 4.949 -35.794 1.00 52.78 343 PHE A N 1
ATOM 2718 C CA . PHE A 1 343 ? 14.057 4.104 -34.704 1.00 52.78 343 PHE A CA 1
ATOM 2719 C C . PHE A 1 343 ? 12.957 3.685 -33.739 1.00 52.78 343 PHE A C 1
ATOM 2721 O O . PHE A 1 343 ? 13.221 2.728 -33.045 1.00 52.78 343 PHE A O 1
ATOM 2728 N N . SER A 1 344 ? 11.768 4.294 -33.653 1.00 41.53 344 SER A N 1
ATOM 2729 C CA . SER A 1 344 ? 10.664 3.988 -32.694 1.00 41.53 344 SER A CA 1
ATOM 2730 C C . SER A 1 344 ? 11.048 3.878 -31.197 1.00 41.53 344 SER A C 1
ATOM 2732 O O . SER A 1 344 ? 10.198 3.655 -30.344 1.00 41.53 344 SER A O 1
ATOM 2734 N N . PHE A 1 345 ? 12.328 4.054 -30.869 1.00 46.31 345 PHE A N 1
ATOM 2735 C CA . PHE A 1 345 ? 12.992 3.568 -29.658 1.00 46.31 345 PHE A CA 1
ATOM 2736 C C . PHE A 1 345 ? 13.876 4.644 -28.998 1.00 46.31 345 PHE A C 1
ATOM 2738 O O . PHE A 1 345 ? 14.617 4.368 -28.056 1.00 46.31 345 PHE A O 1
ATOM 2745 N N . VAL A 1 346 ? 13.834 5.901 -29.450 1.00 43.47 346 VAL A N 1
ATOM 2746 C CA . VAL A 1 346 ? 14.569 6.972 -28.762 1.00 43.47 346 VAL A CA 1
ATOM 2747 C C . VAL A 1 346 ? 13.746 7.426 -27.560 1.00 43.47 346 VAL A C 1
ATOM 2749 O O . VAL A 1 346 ? 12.967 8.368 -27.643 1.00 43.47 346 VAL A O 1
ATOM 2752 N N . ALA A 1 347 ? 13.891 6.718 -26.441 1.00 45.12 347 ALA A N 1
ATOM 2753 C CA . ALA A 1 347 ? 13.371 7.175 -25.160 1.00 45.12 347 ALA A CA 1
ATOM 2754 C C . ALA A 1 347 ? 13.953 8.559 -24.836 1.00 45.12 347 ALA A C 1
ATOM 2756 O O . ALA A 1 347 ? 15.163 8.779 -24.974 1.00 45.12 347 ALA A O 1
ATOM 2757 N N . GLU A 1 348 ? 13.103 9.487 -24.395 1.00 46.25 348 GLU A N 1
ATOM 2758 C CA . GLU A 1 348 ? 13.575 10.724 -23.778 1.00 46.25 348 GLU A CA 1
ATOM 2759 C C . GLU A 1 348 ? 14.525 10.363 -22.635 1.00 46.25 348 GLU A C 1
ATOM 2761 O O . GLU A 1 348 ? 14.266 9.436 -21.861 1.00 46.25 348 GLU A O 1
ATOM 2766 N N . ARG A 1 349 ? 15.657 11.072 -22.540 1.00 47.25 349 ARG A N 1
ATOM 2767 C CA . ARG A 1 349 ? 16.544 10.930 -21.384 1.00 47.25 349 ARG A CA 1
ATOM 2768 C C . ARG A 1 349 ? 15.687 11.230 -20.146 1.00 47.25 349 ARG A C 1
ATOM 2770 O O . ARG A 1 349 ? 15.153 12.338 -20.091 1.00 47.25 349 ARG A O 1
ATOM 2777 N N . PRO A 1 350 ? 15.549 10.297 -19.184 1.00 48.50 350 PRO A N 1
ATOM 2778 C CA . PRO A 1 350 ? 14.768 10.575 -17.990 1.00 48.50 350 PRO A CA 1
ATOM 2779 C C . PRO A 1 350 ? 15.330 11.832 -17.312 1.00 48.50 350 PRO A C 1
ATOM 2781 O O . PRO A 1 350 ? 16.556 12.032 -17.356 1.00 48.50 350 PRO A O 1
ATOM 2784 N N . PRO A 1 351 ? 14.471 12.697 -16.740 1.00 47.06 351 PRO A N 1
ATOM 2785 C CA . PRO A 1 351 ? 14.937 13.850 -15.983 1.00 47.06 351 PRO A CA 1
ATOM 2786 C C . PRO A 1 351 ? 15.962 13.359 -14.958 1.00 47.06 351 PRO A C 1
ATOM 2788 O O . PRO A 1 351 ? 15.755 12.354 -14.278 1.00 47.06 351 PRO A O 1
ATOM 2791 N N . SER A 1 352 ? 17.136 13.985 -14.940 1.00 42.22 352 SER A N 1
ATOM 2792 C CA . SER A 1 352 ? 18.153 13.646 -13.954 1.00 42.22 352 SER A CA 1
ATOM 2793 C C . SER A 1 352 ? 17.655 14.109 -12.594 1.00 42.22 352 SER A C 1
ATOM 2795 O O . SER A 1 352 ? 17.532 15.315 -12.388 1.00 42.22 352 SER A O 1
ATOM 2797 N N . ASP A 1 353 ? 17.393 13.162 -11.695 1.00 40.22 353 ASP A N 1
ATOM 2798 C CA . ASP A 1 353 ? 17.323 13.433 -10.261 1.00 40.22 353 ASP A CA 1
ATOM 2799 C C . ASP A 1 353 ? 18.741 13.813 -9.793 1.00 40.22 353 ASP A C 1
ATOM 2801 O O . ASP A 1 353 ? 19.530 12.948 -9.402 1.00 40.22 353 ASP A O 1
ATOM 2805 N N . GLU A 1 354 ? 19.098 15.091 -9.939 1.00 34.19 354 GLU A N 1
ATOM 2806 C CA . GLU A 1 354 ? 20.149 15.748 -9.148 1.00 34.19 354 GLU A CA 1
ATOM 2807 C C . GLU A 1 354 ? 19.519 16.542 -8.005 1.00 34.19 354 GLU A C 1
ATOM 2809 O O . GLU A 1 354 ? 18.556 17.302 -8.272 1.00 34.19 354 GLU A O 1
#

Foldseek 3Di:
DVVVCVVPVWDWDFLQPPPRDAAAQGKGFTWGWPDWAADPVRPDIDTDTDGPFIWGFLHWDAFPPPVRRIDTDTDTFDPQQFFDFPLLVVLLLVLCVVQQWDADPQATDNGKIDHPPAPLWIWGWHDSDPRGTAIETAAADPVSLVSSLVSSVNSCVSDPDDPADSVRVVVNHRYDHGQFFFAQQVVLVVLLLVLCVVFVPLLCVLVVHDPPPPVVPPDSCPSPQVLQQVLQQLWFFRAFRRRSDGPRLWGKGKDFPDDDPAPEPDDDDDDDRAIWIWTDNPPGDTHIYHSRRTGTHPVSSVLSSLVSLQSSCVVVVVVLVVCLVVVPPDSVVQDPVNCCVVVVRNRDDRPDPD

Secondary structure (DSSP, 8-state):
-HHHHHH--EEEE---TTT----TT-EEEEEEEEEEEE-TTSS-EEEEEEEEEEEEEEEEEEPTTSSS-EEEEEEEPPTTSPPBPHHHHHHHHHHHHHTTEEEESSSSTT-EEEESSSTT-EEEEEEEETTEEEEEEEE-SHHHHHHHHHHHHHHGGG-SS-SS-HHHHHHHSEEEEPPPP-EEHHHHHHHHHHHHHH-HHHHHHHTTPPTT--GGGS-GGGS-HHHHHHHHTT--EEEETTB----TTPEEEEEE--STTS--SS--S---SPEEEEEE-SSS-EEEE-GGGEEE-HHHHHHHHHHHHHHHHHHHHHHHHHHHHTT-TTGGG--HHHHHHHHS--PPPPP---

pLDDT: mean 75.0, std 15.27, range [30.17, 93.88]

Sequence (354 aa):
MCRRLAADPRFLFMPNFQDYHCRPGDVGFVVRLTGLWPQARGRAFGVQGFAERLVAVACSWEEPDTEGLHCAQFWALDPKKAPLQEQEFWALLQAMKQSGWQMDPESFSRLHFSHLQVPGTDVLFSSNWQNQTFVLAFLASPEAERCFVDTWLAAQPALAAPRLSGPAFLEALQRFPGLAKGVPLDEVMAEMRQFVAADPEALRSLLCLAEGDDLAKRDPLRVPQELWRQLLARLRLARVENMPARMDTARLELGLLDGPGGLEISRSEACPKTIGVLMTNGRNVELWSRPEDVEVTEESARSALMELNWKLNRLRLAVVQRARRQHLRPLALLEDDAAYLVFSFVAERPPSDE

Radius of gyration: 25.87 Å; chains: 1; bounding box: 65×42×84 Å